Protein AF-A0A9J6EG58-F1 (afdb_monomer_lite)

Foldseek 3Di:
DLVVLVVVVVVVLVVLVVVLVVLVVVVPPDPPDDDPDPPVVSVVSSVVSVVVVVVQVVCVVVVNSDDDVVVVDCVVVVVVLVVLLPPVPPRSDDDPVSSVVVVVVVVVCVLLVVLVPDPDPDPSPVVVVVVVVVVVVVVVVVVVVVVVVVVVVVVVVVVVPPDDDDDDDDDDDDPDPDDPVVVVVVVVVVVVVVVVVVVVCVVVVVVVVPPDDDDDDDDDDDDDDDD

Organism: Rhipicephalus microplus (NCBI:txid6941)

InterPro domains:
  IPR048367 Transposable element P transposase-like, RNase H, C-terminal domain [PF21789] (71-104)

pLDDT: mean 70.6, std 19.19, range [28.2, 94.56]

Structure (mmCIF, N/CA/C/O backbone):
data_AF-A0A9J6EG58-F1
#
_entry.id   AF-A0A9J6EG58-F1
#
loop_
_atom_site.group_PDB
_atom_site.id
_atom_site.type_symbol
_atom_site.label_atom_id
_atom_site.label_alt_id
_atom_site.label_comp_id
_atom_site.label_asym_id
_atom_site.label_entity_id
_atom_site.label_seq_id
_atom_site.pdbx_PDB_ins_code
_atom_site.Cartn_x
_atom_site.Cartn_y
_atom_site.Cartn_z
_atom_site.occupancy
_atom_site.B_iso_or_equiv
_atom_site.auth_seq_id
_atom_site.auth_comp_id
_atom_site.auth_asym_id
_atom_site.auth_atom_id
_atom_site.pdbx_PDB_model_num
ATOM 1 N N . MET A 1 1 ? -10.799 -9.556 -32.841 1.00 47.72 1 MET A N 1
ATOM 2 C CA . MET A 1 1 ? -10.411 -8.429 -31.950 1.00 47.72 1 MET A CA 1
ATOM 3 C C . MET A 1 1 ? -9.275 -8.764 -30.976 1.00 47.72 1 MET A C 1
ATOM 5 O O . MET A 1 1 ? -8.446 -7.889 -30.754 1.00 47.72 1 MET A O 1
ATOM 9 N N . LEU A 1 2 ? -9.190 -9.989 -30.437 1.00 49.50 2 LEU A N 1
ATOM 10 C CA . LEU A 1 2 ? -8.130 -10.429 -29.505 1.00 49.50 2 LEU A CA 1
ATOM 11 C C . LEU A 1 2 ? -6.698 -10.274 -30.067 1.00 49.50 2 LEU A C 1
ATOM 13 O O . LEU A 1 2 ? -5.865 -9.623 -29.447 1.00 49.50 2 LEU A O 1
ATOM 17 N N . HIS A 1 3 ? -6.456 -10.699 -31.311 1.00 50.22 3 HIS A N 1
ATOM 18 C CA . HIS A 1 3 ? -5.142 -10.613 -31.978 1.00 50.22 3 HIS A CA 1
ATOM 19 C C . HIS A 1 3 ? -4.542 -9.194 -32.095 1.00 50.22 3 HIS A C 1
ATOM 21 O O . HIS A 1 3 ? -3.326 -9.017 -32.141 1.00 50.22 3 HIS A O 1
ATOM 27 N N . ARG A 1 4 ? -5.382 -8.151 -32.156 1.00 55.66 4 ARG A N 1
ATOM 28 C CA . ARG A 1 4 ? -4.919 -6.752 -32.239 1.00 55.66 4 ARG A CA 1
ATOM 29 C C . ARG A 1 4 ? -4.476 -6.210 -30.875 1.00 55.66 4 ARG A C 1
ATOM 31 O O . ARG A 1 4 ? -3.665 -5.286 -30.839 1.00 55.66 4 ARG A O 1
ATOM 38 N N . LYS A 1 5 ? -5.025 -6.748 -29.777 1.00 57.31 5 LYS A N 1
ATOM 39 C CA . LYS A 1 5 ? -4.678 -6.359 -28.403 1.00 57.31 5 LYS A CA 1
ATOM 40 C C . LYS A 1 5 ? -3.343 -6.971 -27.984 1.00 57.31 5 LYS A C 1
ATOM 42 O O . LYS A 1 5 ? -2.504 -6.223 -27.491 1.00 57.31 5 LYS A O 1
ATOM 47 N N . ASP A 1 6 ? -3.111 -8.242 -28.314 1.00 61.59 6 ASP A N 1
ATOM 48 C CA . ASP A 1 6 ? -1.823 -8.908 -28.072 1.00 61.59 6 ASP A CA 1
ATOM 49 C C . ASP A 1 6 ? -0.667 -8.163 -28.735 1.00 61.59 6 ASP A C 1
ATOM 51 O O . ASP A 1 6 ? 0.273 -7.746 -28.067 1.00 61.59 6 ASP A O 1
ATOM 55 N N . ARG A 1 7 ? -0.789 -7.845 -30.031 1.00 64.56 7 ARG A N 1
ATOM 56 C CA . ARG A 1 7 ? 0.268 -7.130 -30.764 1.00 64.56 7 ARG A CA 1
ATOM 57 C C . ARG A 1 7 ? 0.613 -5.764 -30.144 1.00 64.56 7 ARG A C 1
ATOM 59 O O . ARG A 1 7 ? 1.768 -5.347 -30.175 1.00 64.56 7 ARG A O 1
ATOM 66 N N . ARG A 1 8 ? -0.368 -5.055 -29.569 1.00 67.06 8 ARG A N 1
ATOM 67 C CA . ARG A 1 8 ? -0.140 -3.771 -28.876 1.00 67.06 8 ARG A CA 1
ATOM 68 C C . ARG A 1 8 ? 0.522 -3.953 -27.512 1.00 67.06 8 ARG A C 1
ATOM 70 O O . ARG A 1 8 ? 1.339 -3.118 -27.135 1.00 67.06 8 ARG A O 1
ATOM 77 N N . LEU A 1 9 ? 0.169 -5.006 -26.779 1.00 68.94 9 LEU A N 1
ATOM 78 C CA . LEU A 1 9 ? 0.790 -5.342 -25.501 1.00 68.94 9 LEU A CA 1
ATOM 79 C C . LEU A 1 9 ? 2.260 -5.726 -25.703 1.00 68.94 9 LEU A C 1
ATOM 81 O O . LEU A 1 9 ? 3.127 -5.154 -25.047 1.00 68.94 9 LEU A O 1
ATOM 85 N N . THR A 1 10 ? 2.547 -6.595 -26.676 1.00 72.62 10 THR A N 1
ATOM 86 C CA . THR A 1 10 ? 3.916 -6.990 -27.030 1.00 72.62 10 THR A CA 1
ATOM 87 C C . THR A 1 10 ? 4.766 -5.775 -27.400 1.00 72.62 10 THR A C 1
ATOM 89 O O . THR A 1 10 ? 5.907 -5.672 -26.962 1.00 72.62 10 THR A O 1
ATOM 92 N N . GLN A 1 11 ? 4.202 -4.807 -28.133 1.00 79.69 11 GLN A N 1
ATOM 93 C CA . GLN A 1 11 ? 4.905 -3.568 -28.474 1.00 79.69 11 GLN A CA 1
ATOM 94 C C . GLN A 1 11 ? 5.222 -2.710 -27.239 1.00 79.69 11 GLN A C 1
ATOM 96 O O . GLN A 1 11 ? 6.320 -2.172 -27.139 1.00 79.69 11 GLN A O 1
ATOM 101 N N . LYS A 1 12 ? 4.287 -2.579 -26.288 1.00 80.94 12 LYS A N 1
ATOM 102 C CA . LYS A 1 12 ? 4.510 -1.801 -25.057 1.00 80.94 12 LYS A CA 1
ATOM 103 C C . LYS A 1 12 ? 5.550 -2.451 -24.146 1.00 80.94 12 LYS A C 1
ATOM 105 O O . LYS A 1 12 ? 6.434 -1.761 -23.654 1.00 80.94 12 LYS A O 1
ATOM 110 N N . VAL A 1 13 ? 5.471 -3.769 -23.962 1.00 81.00 13 VAL A N 1
ATOM 111 C CA . VAL A 1 13 ? 6.459 -4.530 -23.182 1.00 81.00 13 VAL A CA 1
ATOM 112 C C . VAL A 1 13 ? 7.836 -4.455 -23.843 1.00 81.00 13 VAL A C 1
ATOM 114 O O . VAL A 1 13 ? 8.834 -4.305 -23.146 1.00 81.00 13 VAL A O 1
ATOM 117 N N . LYS A 1 14 ? 7.898 -4.478 -25.181 1.00 86.44 14 LYS A N 1
ATOM 118 C CA . LYS A 1 14 ? 9.149 -4.307 -25.927 1.00 86.44 14 LYS A CA 1
ATOM 119 C C . LYS A 1 14 ? 9.823 -2.967 -25.626 1.00 86.44 14 LYS A C 1
ATOM 121 O O . LYS A 1 14 ? 10.992 -2.967 -25.277 1.00 86.44 14 LYS A O 1
ATOM 126 N N . VAL A 1 15 ? 9.082 -1.856 -25.651 1.00 88.81 15 VAL A N 1
ATOM 127 C CA . VAL A 1 15 ? 9.633 -0.528 -25.308 1.00 88.81 15 VAL A CA 1
ATOM 128 C C . VAL A 1 15 ? 10.226 -0.505 -23.893 1.00 88.81 15 VAL A C 1
ATOM 130 O O . VAL A 1 15 ? 11.288 0.072 -23.682 1.00 88.81 15 VAL A O 1
ATOM 133 N N . ILE A 1 16 ? 9.572 -1.158 -22.926 1.00 86.12 16 ILE A N 1
ATOM 134 C CA . ILE A 1 16 ? 10.084 -1.249 -21.549 1.00 86.12 16 ILE A CA 1
ATOM 135 C C . ILE A 1 16 ? 11.372 -2.083 -21.497 1.00 86.12 16 ILE A C 1
ATOM 137 O O . ILE A 1 16 ? 12.321 -1.699 -20.816 1.00 86.12 16 ILE A O 1
ATOM 141 N N . LYS A 1 17 ? 11.427 -3.203 -22.228 1.00 86.19 17 LYS A N 1
ATOM 142 C CA . LYS A 1 17 ? 12.626 -4.051 -22.323 1.00 86.19 17 LYS A CA 1
ATOM 143 C C . LYS A 1 17 ? 13.795 -3.313 -22.982 1.00 86.19 17 LYS A C 1
ATOM 145 O O . LYS A 1 17 ? 14.901 -3.364 -22.459 1.00 86.19 17 LYS A O 1
ATOM 150 N N . ASP A 1 18 ? 13.542 -2.571 -24.055 1.00 87.50 18 ASP A N 1
ATOM 151 C CA . ASP A 1 18 ? 14.559 -1.767 -24.743 1.00 87.50 18 ASP A CA 1
ATOM 152 C C . ASP A 1 18 ? 15.110 -0.666 -23.811 1.00 87.50 18 ASP A C 1
ATOM 154 O O . ASP A 1 18 ? 16.319 -0.444 -23.730 1.00 87.50 18 ASP A O 1
ATOM 158 N N . PHE A 1 19 ? 14.238 -0.024 -23.026 1.00 87.06 19 PHE A N 1
ATOM 159 C CA . PHE A 1 19 ? 14.650 0.953 -22.015 1.00 87.06 19 PHE A CA 1
ATOM 160 C C . PHE A 1 19 ? 15.470 0.320 -20.876 1.00 87.06 19 PHE A C 1
ATOM 162 O O . PHE A 1 19 ? 16.446 0.913 -20.420 1.00 87.06 19 PHE A O 1
ATOM 169 N N . LEU A 1 20 ? 15.131 -0.898 -20.443 1.00 86.19 20 LEU A N 1
ATOM 170 C CA . LEU A 1 20 ? 15.905 -1.655 -19.450 1.00 86.19 20 LEU A CA 1
ATOM 171 C C . LEU A 1 20 ? 17.323 -1.993 -19.930 1.00 86.19 20 LEU A C 1
ATOM 173 O O . LEU A 1 20 ? 18.266 -1.920 -19.138 1.00 86.19 20 LEU A O 1
ATOM 177 N N . VAL A 1 21 ? 17.481 -2.341 -21.211 1.00 84.50 21 VAL A N 1
ATOM 178 C CA . VAL A 1 21 ? 18.799 -2.573 -21.823 1.00 84.50 21 VAL A CA 1
ATOM 179 C C . VAL A 1 21 ? 19.626 -1.291 -21.774 1.00 84.50 21 VAL A C 1
ATOM 181 O O . VAL A 1 21 ? 20.735 -1.314 -21.245 1.00 84.50 21 VAL A O 1
ATOM 184 N N . MET A 1 22 ? 19.044 -0.160 -22.185 1.00 82.12 22 MET A N 1
ATOM 185 C CA . MET A 1 22 ? 19.704 1.147 -22.106 1.00 82.12 22 MET A CA 1
ATOM 186 C C . MET A 1 22 ? 20.158 1.475 -20.674 1.00 82.12 22 MET A C 1
ATOM 188 O O . MET A 1 22 ? 21.319 1.821 -20.465 1.00 82.12 22 MET A O 1
ATOM 192 N N . LEU A 1 23 ? 19.291 1.289 -19.669 1.00 78.62 23 LEU A N 1
ATOM 193 C CA . LEU A 1 23 ? 19.649 1.520 -18.261 1.00 78.62 23 LEU A CA 1
ATOM 194 C C . LEU A 1 23 ? 20.791 0.611 -17.771 1.00 78.62 23 LEU A C 1
ATOM 196 O O . LEU A 1 23 ? 21.554 1.000 -16.886 1.00 78.62 23 LEU A O 1
ATOM 200 N N . THR A 1 24 ? 20.915 -0.596 -18.325 1.00 75.56 24 THR A N 1
ATOM 201 C CA . THR A 1 24 ? 21.946 -1.570 -17.935 1.00 75.56 24 THR A CA 1
ATOM 202 C C . THR A 1 24 ? 23.293 -1.258 -18.590 1.00 75.56 24 THR A C 1
ATOM 204 O O . THR A 1 24 ? 24.322 -1.268 -17.914 1.00 75.56 24 THR A O 1
ATOM 207 N N . GLU A 1 25 ? 23.295 -0.913 -19.878 1.00 69.25 25 GLU A N 1
ATOM 208 C CA . GLU A 1 25 ? 24.497 -0.530 -20.631 1.00 69.25 25 GLU A CA 1
ATOM 209 C C . GLU A 1 25 ? 25.114 0.775 -20.104 1.00 69.25 25 GLU A C 1
ATOM 211 O O . GLU A 1 25 ? 26.336 0.881 -19.967 1.00 69.25 25 GLU A O 1
ATOM 216 N N . PHE A 1 26 ? 24.274 1.743 -19.718 1.00 64.12 26 PHE A N 1
ATOM 217 C CA . PHE A 1 26 ? 24.714 3.024 -19.154 1.00 64.12 26 PHE A CA 1
ATOM 218 C C . PHE A 1 26 ? 25.401 2.866 -17.785 1.00 64.12 26 PHE A C 1
ATOM 220 O O . PHE A 1 26 ? 26.303 3.623 -17.440 1.00 64.12 26 PHE A O 1
ATOM 227 N N . ASN A 1 27 ? 25.020 1.849 -17.007 1.00 61.81 27 ASN A N 1
ATOM 228 C CA . ASN A 1 27 ? 25.639 1.542 -15.715 1.00 61.81 27 ASN A CA 1
ATOM 229 C C . ASN A 1 27 ? 27.025 0.881 -15.854 1.00 61.81 27 ASN A C 1
ATOM 231 O O . ASN A 1 27 ? 27.867 1.032 -14.968 1.00 61.81 27 ASN A O 1
ATOM 235 N N . HIS A 1 28 ? 27.274 0.148 -16.945 1.00 58.50 28 HIS A N 1
ATOM 236 C CA . HIS A 1 28 ? 28.532 -0.575 -17.157 1.00 58.50 28 HIS A CA 1
ATOM 237 C C . HIS A 1 28 ? 29.648 0.287 -17.766 1.00 58.50 28 HIS A C 1
ATOM 239 O O . HIS A 1 28 ? 30.820 0.033 -17.485 1.00 58.50 28 HIS A O 1
ATOM 245 N N . ASN A 1 29 ? 29.313 1.307 -18.564 1.00 57.88 29 ASN A N 1
ATOM 246 C CA . ASN A 1 29 ? 30.291 1.943 -19.454 1.00 57.88 29 ASN A CA 1
ATOM 247 C C . ASN A 1 29 ? 30.867 3.294 -19.010 1.00 57.88 29 ASN A C 1
ATOM 249 O O . ASN A 1 29 ? 31.761 3.801 -19.686 1.00 57.88 29 ASN A O 1
ATOM 253 N N . THR A 1 30 ? 30.441 3.905 -17.901 1.00 54.78 30 THR A N 1
ATOM 254 C CA . THR A 1 30 ? 30.821 5.309 -17.659 1.00 54.78 30 THR A CA 1
ATOM 255 C C . THR A 1 30 ? 31.153 5.633 -16.206 1.00 54.78 30 THR A C 1
ATOM 257 O O . THR A 1 30 ? 30.278 5.936 -15.402 1.00 54.78 30 THR A O 1
ATOM 260 N N . LYS A 1 31 ? 32.456 5.680 -15.884 1.00 56.50 31 LYS A N 1
ATOM 261 C CA . LYS A 1 31 ? 32.973 6.311 -14.651 1.00 56.50 31 LYS A CA 1
ATOM 262 C C . LYS A 1 31 ? 32.912 7.852 -14.681 1.00 56.50 31 LYS A C 1
ATOM 264 O O . LYS A 1 31 ? 33.188 8.464 -13.660 1.00 56.50 31 LYS A O 1
ATOM 269 N N . ASN A 1 32 ? 32.564 8.470 -15.819 1.00 54.66 32 ASN A N 1
ATOM 270 C CA . ASN A 1 32 ? 32.688 9.921 -16.043 1.00 54.66 32 ASN A CA 1
ATOM 271 C C . ASN A 1 32 ? 31.516 10.572 -16.806 1.00 54.66 32 ASN A C 1
ATOM 273 O O . ASN A 1 32 ? 31.656 11.682 -17.316 1.00 54.66 32 ASN A O 1
ATOM 277 N N . THR A 1 33 ? 30.357 9.918 -16.894 1.00 60.06 33 THR A N 1
ATOM 278 C CA . THR A 1 33 ? 29.180 10.485 -17.576 1.00 60.06 33 THR A CA 1
ATOM 279 C C . THR A 1 33 ? 28.097 10.768 -16.549 1.00 60.06 33 THR A C 1
ATOM 281 O O . THR A 1 33 ? 27.820 9.932 -15.690 1.00 60.06 33 THR A O 1
ATOM 284 N N . LEU A 1 34 ? 27.516 11.969 -16.607 1.00 60.81 34 LEU A N 1
ATOM 285 C CA . LEU A 1 34 ? 26.407 12.360 -15.743 1.00 60.81 34 LEU A CA 1
ATOM 286 C C . LEU A 1 34 ? 25.246 11.388 -15.978 1.00 60.81 34 LEU A C 1
ATOM 288 O O . LEU A 1 34 ? 24.673 11.340 -17.065 1.00 60.81 34 LEU A O 1
ATOM 292 N N . LEU A 1 35 ? 24.941 10.576 -14.967 1.00 66.38 35 LEU A N 1
ATOM 293 C CA . LEU A 1 35 ? 23.788 9.686 -14.987 1.00 66.38 35 LEU A CA 1
ATOM 294 C C . LEU A 1 35 ? 22.504 10.524 -15.082 1.00 66.38 35 LEU A C 1
ATOM 296 O O . LEU A 1 35 ? 22.404 11.581 -14.461 1.00 66.38 35 LEU A O 1
ATOM 300 N N . PHE A 1 36 ? 21.502 10.020 -15.808 1.00 74.00 36 PHE A N 1
ATOM 301 C CA . PHE A 1 36 ? 20.170 10.637 -15.888 1.00 74.00 36 PHE A CA 1
ATOM 302 C C . PHE A 1 36 ? 19.528 10.849 -14.503 1.00 74.00 36 PHE A C 1
ATOM 304 O O . PHE A 1 36 ? 18.796 11.811 -14.287 1.00 74.00 36 PHE A O 1
ATOM 311 N N . ALA A 1 37 ? 19.821 9.957 -13.557 1.00 80.94 37 ALA A N 1
ATOM 312 C CA . ALA A 1 37 ? 19.391 10.032 -12.169 1.00 80.94 37 ALA A CA 1
ATOM 313 C C . ALA A 1 37 ? 20.496 9.499 -11.244 1.00 80.94 37 ALA A C 1
ATOM 315 O O . ALA A 1 37 ? 21.482 8.919 -11.702 1.00 80.94 37 ALA A O 1
ATOM 316 N N . SER A 1 38 ? 20.336 9.657 -9.927 1.00 85.56 38 SER A N 1
ATOM 317 C CA . SER A 1 38 ? 21.272 9.053 -8.973 1.00 85.56 38 SER A CA 1
ATOM 318 C C . SER A 1 38 ? 21.343 7.534 -9.164 1.00 85.56 38 SER A C 1
ATOM 320 O O . SER A 1 38 ? 20.347 6.898 -9.512 1.00 85.56 38 SER A O 1
ATOM 322 N N . ARG A 1 39 ? 22.503 6.931 -8.871 1.00 82.06 39 ARG A N 1
ATOM 323 C CA . ARG A 1 39 ? 22.697 5.474 -8.971 1.00 82.06 39 ARG A CA 1
ATOM 324 C C . ARG A 1 39 ? 21.580 4.691 -8.271 1.00 82.06 39 ARG A C 1
ATOM 326 O O . ARG A 1 39 ? 21.047 3.748 -8.841 1.00 82.06 39 ARG A O 1
ATOM 333 N N . GLN A 1 40 ? 21.184 5.114 -7.068 1.00 85.94 40 GLN A N 1
ATOM 334 C CA . GLN A 1 40 ? 20.091 4.485 -6.320 1.00 85.94 40 GLN A CA 1
ATOM 335 C C . GLN A 1 40 ? 18.754 4.552 -7.068 1.00 85.94 40 GLN A C 1
ATOM 337 O O . GLN A 1 40 ? 18.029 3.559 -7.107 1.00 85.94 40 GLN A O 1
ATOM 342 N N . THR A 1 41 ? 18.433 5.693 -7.680 1.00 88.06 41 THR A N 1
ATOM 343 C CA . THR A 1 41 ? 17.203 5.864 -8.466 1.00 88.06 41 THR A CA 1
ATOM 344 C C . THR A 1 41 ? 17.214 4.960 -9.695 1.00 88.06 41 THR A C 1
ATOM 346 O O . THR A 1 41 ? 16.232 4.271 -9.948 1.00 88.06 41 THR A O 1
ATOM 349 N N . THR A 1 42 ? 18.335 4.901 -10.418 1.00 85.19 42 THR A N 1
ATOM 350 C CA . THR A 1 42 ? 18.505 4.047 -11.603 1.00 85.19 42 THR A CA 1
ATOM 351 C C . THR A 1 42 ? 18.359 2.562 -11.266 1.00 85.19 42 THR A C 1
ATOM 353 O O . THR A 1 42 ? 17.613 1.847 -11.932 1.00 85.19 42 THR A O 1
ATOM 356 N N . GLU A 1 43 ? 19.008 2.098 -10.194 1.00 86.19 43 GLU A N 1
ATOM 357 C CA . GLU A 1 43 ? 18.873 0.715 -9.720 1.00 86.19 43 GLU A CA 1
ATOM 358 C C . GLU A 1 43 ? 17.437 0.396 -9.291 1.00 86.19 43 GLU A C 1
ATOM 360 O O . GLU A 1 43 ? 16.887 -0.637 -9.675 1.00 86.19 43 GLU A O 1
ATOM 365 N N . SER A 1 44 ? 16.800 1.303 -8.545 1.00 90.06 44 SER A N 1
ATOM 366 C CA . SER A 1 44 ? 15.415 1.129 -8.088 1.00 90.06 44 SER A CA 1
ATOM 367 C C . SER A 1 44 ? 14.438 1.090 -9.264 1.00 90.06 44 SER A C 1
ATOM 369 O O . SER A 1 44 ? 13.523 0.266 -9.286 1.00 90.06 44 SER A O 1
ATOM 371 N N . LEU A 1 45 ? 14.655 1.932 -10.278 1.00 90.06 45 LEU A N 1
ATOM 372 C CA . LEU A 1 45 ? 13.865 1.944 -11.505 1.00 90.06 45 LEU A CA 1
ATOM 373 C C . LEU A 1 45 ? 14.021 0.630 -12.275 1.00 90.06 45 LEU A C 1
ATOM 375 O O . LEU A 1 45 ? 13.021 0.052 -12.694 1.00 90.06 45 LEU A O 1
ATOM 379 N N . ARG A 1 46 ? 15.249 0.109 -12.394 1.00 89.12 46 ARG A N 1
ATOM 380 C CA . ARG A 1 46 ? 15.512 -1.198 -13.015 1.00 89.12 46 ARG A CA 1
ATOM 381 C C . ARG A 1 46 ? 14.752 -2.320 -12.305 1.00 89.12 46 ARG A C 1
ATOM 383 O O . ARG A 1 46 ? 14.049 -3.083 -12.960 1.00 89.12 46 ARG A O 1
ATOM 390 N N . VAL A 1 47 ? 14.852 -2.392 -10.976 1.00 91.31 47 VAL A N 1
ATOM 391 C CA . VAL A 1 47 ? 14.143 -3.398 -10.164 1.00 91.31 47 VAL A CA 1
ATOM 392 C C . VAL A 1 47 ? 12.628 -3.273 -10.325 1.00 91.31 47 VAL A C 1
ATOM 394 O O . VAL A 1 47 ? 11.943 -4.283 -10.482 1.00 91.31 47 VAL A O 1
ATOM 397 N N . THR A 1 48 ? 12.108 -2.045 -10.350 1.00 93.06 48 THR A N 1
ATOM 398 C CA . THR A 1 48 ? 10.672 -1.776 -10.508 1.00 93.06 48 THR A CA 1
ATOM 399 C C . THR A 1 48 ? 10.167 -2.250 -11.870 1.00 93.06 48 THR A C 1
ATOM 401 O O . THR A 1 48 ? 9.157 -2.942 -11.946 1.00 93.06 48 THR A O 1
ATOM 404 N N . LEU A 1 49 ? 10.879 -1.921 -12.952 1.00 91.50 49 LEU A N 1
ATOM 405 C CA . LEU A 1 49 ? 10.490 -2.309 -14.308 1.00 91.50 49 LEU A CA 1
ATOM 406 C C . LEU A 1 49 ? 10.560 -3.825 -14.525 1.00 91.50 49 LEU A C 1
ATOM 408 O O . LEU A 1 49 ? 9.649 -4.377 -15.139 1.00 91.50 49 LEU A O 1
ATOM 412 N N . LEU A 1 50 ? 11.590 -4.494 -13.996 1.00 91.62 50 LEU A N 1
ATOM 413 C CA . LEU A 1 50 ? 11.685 -5.958 -14.029 1.00 91.62 50 LEU A CA 1
ATOM 414 C C . LEU A 1 50 ? 10.514 -6.600 -13.277 1.00 91.62 50 LEU A C 1
ATOM 416 O O . LEU A 1 50 ? 9.776 -7.390 -13.856 1.00 91.62 50 LEU A O 1
ATOM 420 N N . SER A 1 51 ? 10.265 -6.160 -12.040 1.00 93.94 51 SER A N 1
ATOM 421 C CA . SER A 1 51 ? 9.150 -6.661 -11.222 1.00 93.94 51 SER A CA 1
ATOM 422 C C . SER A 1 51 ? 7.789 -6.472 -11.900 1.00 93.94 51 SER A C 1
ATOM 424 O O . SER A 1 51 ? 6.929 -7.344 -11.823 1.00 93.94 51 SER A O 1
ATOM 426 N N . ILE A 1 52 ? 7.571 -5.340 -12.580 1.00 92.50 52 ILE A N 1
ATOM 427 C CA . ILE A 1 52 ? 6.316 -5.076 -13.297 1.00 92.50 52 ILE A CA 1
ATOM 428 C C . ILE A 1 52 ? 6.140 -6.033 -14.479 1.00 92.50 52 ILE A C 1
ATOM 430 O O . ILE A 1 52 ? 5.025 -6.502 -14.695 1.00 92.50 52 ILE A O 1
ATOM 434 N N . ILE A 1 53 ? 7.200 -6.320 -15.242 1.00 90.81 53 ILE A N 1
ATOM 435 C CA . ILE A 1 53 ? 7.133 -7.289 -16.346 1.00 90.81 53 ILE A CA 1
ATOM 436 C C . ILE A 1 53 ? 6.760 -8.668 -15.801 1.00 90.81 53 ILE A C 1
ATOM 438 O O . ILE A 1 53 ? 5.820 -9.273 -16.312 1.00 90.81 53 ILE A O 1
ATOM 442 N N . ASP A 1 54 ? 7.419 -9.107 -14.729 1.00 92.69 54 ASP A N 1
ATOM 443 C CA . ASP A 1 54 ? 7.158 -10.410 -14.114 1.00 92.69 54 ASP A CA 1
ATOM 444 C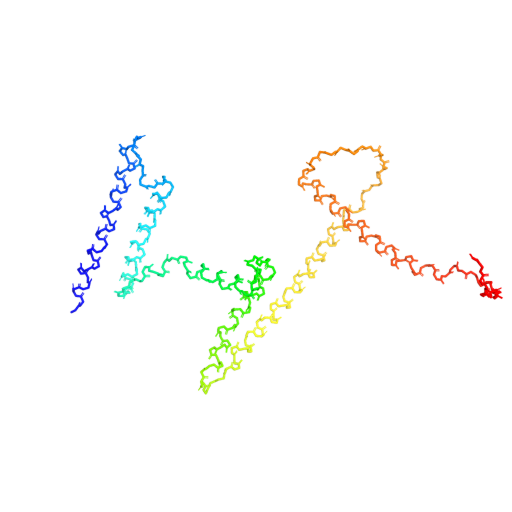 C . ASP A 1 54 ? 5.707 -10.518 -13.617 1.00 92.69 54 ASP A C 1
ATOM 446 O O . ASP A 1 54 ? 5.012 -11.485 -13.922 1.00 92.69 54 ASP A O 1
ATOM 450 N N . ILE A 1 55 ? 5.195 -9.488 -12.928 1.00 93.12 55 ILE A N 1
ATOM 451 C CA . ILE A 1 55 ? 3.791 -9.437 -12.480 1.00 93.12 55 ILE A CA 1
ATOM 452 C C . ILE A 1 55 ? 2.825 -9.507 -13.669 1.00 93.12 55 ILE A C 1
ATOM 454 O O . ILE A 1 55 ? 1.811 -10.202 -13.603 1.00 93.12 55 ILE A O 1
ATOM 458 N N . ILE A 1 56 ? 3.105 -8.774 -14.749 1.00 91.44 56 ILE A N 1
ATOM 459 C CA . ILE A 1 56 ? 2.256 -8.771 -15.946 1.00 91.44 56 ILE A CA 1
ATOM 460 C C . ILE A 1 56 ? 2.224 -10.164 -16.584 1.00 91.44 56 ILE A C 1
ATOM 462 O O . ILE A 1 56 ? 1.143 -10.643 -16.932 1.00 91.44 56 ILE A O 1
ATOM 466 N N . ASP A 1 57 ? 3.380 -10.813 -16.711 1.00 91.19 57 ASP A N 1
ATOM 467 C CA . ASP A 1 57 ? 3.492 -12.140 -17.310 1.00 91.19 57 ASP A CA 1
ATOM 468 C C . ASP A 1 57 ? 2.764 -13.197 -16.462 1.00 91.19 57 ASP A C 1
ATOM 470 O O . ASP A 1 57 ? 1.997 -13.992 -17.009 1.00 91.19 57 ASP A O 1
ATOM 474 N N . GLU A 1 58 ? 2.911 -13.172 -15.134 1.00 94.56 58 GLU A N 1
ATOM 475 C CA . GLU A 1 58 ? 2.195 -14.080 -14.226 1.00 94.56 58 GLU A CA 1
ATOM 476 C C . GLU A 1 58 ? 0.671 -13.878 -14.263 1.00 94.56 58 GLU A C 1
ATOM 478 O O . GLU A 1 58 ? -0.090 -14.845 -14.346 1.00 94.56 58 GLU A O 1
ATOM 483 N N . LEU A 1 59 ? 0.194 -12.630 -14.283 1.00 92.56 59 LEU A N 1
ATOM 484 C CA . LEU A 1 59 ? -1.243 -12.345 -14.364 1.00 92.56 59 LEU A CA 1
ATOM 485 C C . LEU A 1 59 ? -1.845 -12.786 -15.705 1.00 92.56 59 LEU A C 1
ATOM 487 O O . LEU A 1 59 ? -2.959 -13.313 -15.738 1.00 92.56 59 LEU A O 1
ATOM 491 N N . HIS A 1 60 ? -1.121 -12.620 -16.811 1.00 89.88 60 HIS A N 1
ATOM 492 C CA . HIS A 1 60 ? -1.578 -13.105 -18.112 1.00 89.88 60 HIS A CA 1
ATOM 493 C C . HIS A 1 60 ? -1.584 -14.636 -18.196 1.00 89.88 60 HIS A C 1
ATOM 495 O O . HIS A 1 60 ? -2.533 -15.198 -18.745 1.00 89.88 60 HIS A O 1
ATOM 501 N N . LYS A 1 61 ? -0.595 -15.325 -17.603 1.00 92.81 61 LYS A N 1
ATOM 502 C CA . LYS A 1 61 ? -0.616 -16.795 -17.466 1.00 92.81 61 LYS A CA 1
ATOM 503 C C . LYS A 1 61 ? -1.839 -17.274 -16.680 1.00 92.81 61 LYS A C 1
ATOM 505 O O . LYS A 1 61 ? -2.428 -18.288 -17.038 1.00 92.81 61 LYS A O 1
ATOM 510 N N . ALA A 1 62 ? -2.260 -16.520 -15.664 1.00 94.19 62 ALA A N 1
ATOM 511 C CA . ALA A 1 62 ? -3.478 -16.782 -14.895 1.00 94.19 62 ALA A CA 1
ATOM 512 C C . ALA A 1 62 ? -4.789 -16.436 -15.642 1.00 94.19 62 ALA A C 1
ATOM 514 O O . ALA A 1 62 ? -5.873 -16.571 -15.077 1.00 94.19 62 ALA A O 1
ATOM 515 N N . GLY A 1 63 ? -4.720 -15.991 -16.903 1.00 92.12 63 GLY A N 1
ATOM 516 C CA . GLY A 1 63 ? -5.888 -15.692 -17.735 1.00 92.12 63 GLY A CA 1
ATOM 517 C C . GLY A 1 63 ? -6.464 -14.285 -17.554 1.00 92.12 63 GLY A C 1
ATOM 518 O O . GLY A 1 63 ? -7.559 -14.005 -18.047 1.00 92.12 63 GLY A O 1
ATOM 519 N N . VAL A 1 64 ? -5.755 -13.376 -16.875 1.00 91.00 64 VAL A N 1
ATOM 520 C CA . VAL A 1 64 ? -6.187 -11.978 -16.747 1.00 91.00 64 VAL A CA 1
ATOM 521 C C . VAL A 1 64 ? -6.026 -11.276 -18.106 1.00 91.00 64 VAL A C 1
ATOM 523 O O . VAL A 1 64 ? -4.948 -11.314 -18.685 1.00 91.00 64 VAL A O 1
ATOM 526 N N . PRO A 1 65 ? -7.059 -10.609 -18.654 1.00 86.56 65 PRO A N 1
ATOM 527 C CA . PRO A 1 65 ? -7.005 -10.063 -20.016 1.00 86.56 65 PRO A CA 1
ATOM 528 C C . PRO A 1 65 ? -6.227 -8.743 -20.145 1.00 86.56 65 PRO A C 1
ATOM 530 O O . PRO A 1 65 ? -5.900 -8.328 -21.258 1.00 86.56 65 PRO A O 1
ATOM 533 N N . TYR A 1 66 ? -6.014 -8.024 -19.041 1.00 85.75 66 TYR A N 1
ATOM 534 C CA . TYR A 1 66 ? -5.229 -6.791 -18.993 1.00 85.75 66 TYR A CA 1
ATOM 535 C C . TYR A 1 66 ? -4.806 -6.466 -17.559 1.00 85.75 66 TYR A C 1
ATOM 537 O O . TYR A 1 66 ? -5.532 -6.747 -16.607 1.00 85.75 66 TYR A O 1
ATOM 545 N N . VAL A 1 67 ? -3.672 -5.781 -17.415 1.00 88.62 67 VAL A N 1
ATOM 546 C CA . VAL A 1 67 ? -3.156 -5.320 -16.120 1.00 88.62 67 VAL A CA 1
ATOM 547 C C . VAL A 1 67 ? -3.168 -3.794 -16.066 1.00 88.62 67 VAL A C 1
ATOM 549 O O . VAL A 1 67 ? -2.650 -3.115 -16.954 1.00 88.62 67 VAL A O 1
ATOM 552 N N . LEU A 1 68 ? -3.775 -3.238 -15.015 1.00 90.81 68 LEU A N 1
ATOM 553 C CA . LEU A 1 68 ? -3.806 -1.798 -14.763 1.00 90.81 68 LEU A CA 1
ATOM 554 C C . LEU A 1 68 ? -2.578 -1.392 -13.947 1.00 90.81 68 LEU A C 1
ATOM 556 O O . LEU A 1 68 ? -2.620 -1.373 -12.720 1.00 90.81 68 LEU A O 1
ATOM 560 N N . THR A 1 69 ? -1.492 -1.019 -14.623 1.00 89.12 69 THR A N 1
ATOM 561 C CA . THR A 1 69 ? -0.242 -0.602 -13.958 1.00 89.12 69 THR A CA 1
ATOM 562 C C . THR A 1 69 ? -0.421 0.610 -13.039 1.00 89.12 69 THR A C 1
ATOM 564 O O . THR A 1 69 ? 0.277 0.720 -12.039 1.00 89.12 69 THR A O 1
ATOM 567 N N . ALA A 1 70 ? -1.424 1.461 -13.288 1.00 89.44 70 ALA A N 1
ATOM 568 C CA . ALA A 1 70 ? -1.811 2.567 -12.403 1.00 89.44 70 ALA A CA 1
ATOM 569 C C . ALA A 1 70 ? -2.317 2.124 -11.012 1.00 89.44 70 ALA A C 1
ATOM 571 O O . ALA A 1 70 ? -2.556 2.964 -10.155 1.00 89.44 70 ALA A O 1
ATOM 572 N N . LYS A 1 71 ? -2.544 0.822 -10.787 1.00 91.06 71 LYS A N 1
ATOM 573 C CA . LYS A 1 71 ? -2.887 0.253 -9.473 1.00 91.06 71 LYS A CA 1
ATOM 574 C C . LYS A 1 71 ? -1.680 -0.328 -8.735 1.00 91.06 71 LYS A C 1
ATOM 576 O O . LYS A 1 71 ? -1.831 -0.728 -7.589 1.00 91.06 71 LYS A O 1
ATOM 581 N N . LEU A 1 72 ? -0.510 -0.368 -9.373 1.00 90.69 72 LEU A N 1
ATOM 582 C CA . LEU A 1 72 ? 0.737 -0.877 -8.795 1.00 90.69 72 LEU A CA 1
ATOM 583 C C . LEU A 1 72 ? 1.572 0.233 -8.127 1.00 90.69 72 LEU A C 1
ATOM 585 O O . LEU A 1 72 ? 2.761 0.048 -7.892 1.00 90.69 72 LEU A O 1
ATOM 589 N N . ASN A 1 73 ? 0.972 1.395 -7.849 1.00 91.31 73 ASN A N 1
ATOM 590 C CA . ASN A 1 73 ? 1.632 2.544 -7.231 1.00 91.31 73 ASN A CA 1
ATOM 591 C C . ASN A 1 73 ? 1.094 2.841 -5.821 1.00 91.31 73 ASN A C 1
ATOM 593 O O . ASN A 1 73 ? 0.112 2.252 -5.365 1.00 91.31 73 ASN A O 1
ATOM 597 N N . GLN A 1 74 ? 1.766 3.758 -5.120 1.00 94.38 74 GLN A N 1
ATOM 598 C CA . GLN A 1 74 ? 1.434 4.132 -3.743 1.00 94.38 74 GLN A CA 1
ATOM 599 C C . GLN A 1 74 ? 0.413 5.281 -3.656 1.00 94.38 74 GLN A C 1
ATOM 601 O O . GLN A 1 74 ? -0.075 5.566 -2.564 1.00 94.38 74 GLN A O 1
ATOM 606 N N . ASP A 1 75 ? 0.001 5.887 -4.777 1.00 92.81 75 ASP A N 1
ATOM 607 C CA . ASP A 1 75 ? -0.939 7.018 -4.803 1.00 92.81 75 ASP A CA 1
ATOM 608 C C . ASP A 1 75 ? -2.232 6.791 -4.000 1.00 92.81 75 ASP A C 1
ATOM 610 O O . ASP A 1 75 ? -2.708 7.733 -3.365 1.00 92.81 75 ASP A O 1
ATOM 614 N N . PRO A 1 76 ? -2.867 5.596 -3.997 1.00 90.88 76 PRO A N 1
ATOM 615 C CA . PRO A 1 76 ? -4.048 5.373 -3.166 1.00 90.88 76 PRO A CA 1
ATOM 616 C C . PRO A 1 76 ? -3.759 5.545 -1.671 1.00 90.88 76 PRO A C 1
ATOM 618 O O . PRO A 1 76 ? -4.604 6.071 -0.946 1.00 90.88 76 PRO A O 1
ATOM 621 N N . LEU A 1 77 ? -2.570 5.135 -1.225 1.00 91.75 77 LEU A N 1
ATOM 622 C CA . LEU A 1 77 ? -2.119 5.276 0.155 1.00 91.75 77 LEU A CA 1
ATOM 623 C C . LEU A 1 77 ? -1.767 6.734 0.474 1.00 91.75 77 LEU A C 1
ATOM 625 O O . LEU A 1 77 ? -2.170 7.250 1.513 1.00 91.75 77 LEU A O 1
ATOM 629 N N . GLU A 1 78 ? -1.092 7.435 -0.436 1.00 92.81 78 GLU A N 1
ATOM 630 C CA . GLU A 1 78 ? -0.804 8.865 -0.272 1.00 92.81 78 GLU A CA 1
ATOM 631 C C . GLU A 1 78 ? -2.083 9.699 -0.209 1.00 92.81 78 GLU A C 1
ATOM 633 O O . GLU A 1 78 ? -2.232 10.557 0.662 1.00 92.81 78 GLU A O 1
ATOM 638 N N . ARG A 1 79 ? -3.056 9.392 -1.074 1.00 91.69 79 ARG A N 1
ATOM 639 C CA . ARG A 1 79 ? -4.381 10.016 -1.047 1.00 91.69 79 ARG A CA 1
ATOM 640 C C . ARG A 1 79 ? -5.098 9.732 0.268 1.00 91.69 79 ARG A C 1
ATOM 642 O O . ARG A 1 79 ? -5.724 10.636 0.812 1.00 91.69 79 ARG A O 1
ATOM 649 N N . PHE A 1 80 ? -4.990 8.512 0.794 1.00 90.50 80 PHE A N 1
ATOM 650 C CA . PHE A 1 80 ? -5.515 8.185 2.118 1.00 90.50 80 PHE A CA 1
ATOM 651 C C . PHE A 1 80 ? -4.876 9.061 3.202 1.00 90.50 80 PHE A C 1
ATOM 653 O O . PHE A 1 80 ? -5.596 9.656 3.999 1.00 90.50 80 PHE A O 1
ATOM 660 N N . PHE A 1 81 ? -3.552 9.225 3.199 1.00 90.88 81 PHE A N 1
ATOM 661 C CA . PHE A 1 81 ? -2.894 10.124 4.147 1.00 90.88 81 PHE A CA 1
ATOM 662 C C . PHE A 1 81 ? -3.302 11.587 3.959 1.00 90.88 81 PHE A C 1
ATOM 664 O O . PHE A 1 81 ? -3.460 12.290 4.950 1.00 90.88 81 PHE A O 1
ATOM 671 N N . GLY A 1 82 ? -3.522 12.044 2.726 1.00 90.06 82 GLY A N 1
ATOM 672 C CA . GLY A 1 82 ? -4.078 13.372 2.453 1.00 90.06 82 GLY A CA 1
ATOM 673 C C . GLY A 1 82 ? -5.457 13.562 3.089 1.00 90.06 82 GLY A C 1
ATOM 674 O O . GLY A 1 82 ? -5.684 14.553 3.776 1.00 90.06 82 GLY A O 1
ATOM 675 N N . ILE A 1 83 ? -6.340 12.567 2.949 1.00 88.94 83 ILE A N 1
ATOM 676 C CA . ILE A 1 83 ? -7.648 12.569 3.612 1.00 88.94 83 ILE A CA 1
ATOM 677 C C . ILE A 1 83 ? -7.463 12.656 5.131 1.00 88.94 83 ILE A C 1
ATOM 679 O O . ILE A 1 83 ? -8.057 13.529 5.752 1.00 88.94 83 ILE A O 1
ATOM 683 N N . VAL A 1 84 ? -6.599 11.824 5.723 1.00 88.94 84 VAL A N 1
ATOM 684 C CA . VAL A 1 84 ? -6.343 11.832 7.175 1.00 88.94 84 VAL A CA 1
ATOM 685 C C . VAL A 1 84 ? -5.837 13.189 7.677 1.00 88.94 84 VAL A C 1
ATOM 687 O O . VAL A 1 84 ? -6.300 13.638 8.721 1.00 88.94 84 VAL A O 1
ATOM 690 N N . ARG A 1 85 ? -4.936 13.858 6.946 1.00 88.06 85 ARG A N 1
ATOM 691 C CA . ARG A 1 85 ? -4.455 15.203 7.314 1.00 88.06 85 ARG A CA 1
ATOM 692 C C . ARG A 1 85 ? -5.573 16.245 7.243 1.00 88.06 85 ARG A C 1
ATOM 694 O O . ARG A 1 85 ? -5.752 16.999 8.187 1.00 88.06 85 ARG A O 1
ATOM 701 N N . SER A 1 86 ? -6.430 16.174 6.221 1.00 87.50 86 SER A N 1
ATOM 702 C CA . SER A 1 86 ? -7.549 17.115 6.052 1.00 87.50 86 SER A CA 1
ATOM 703 C C . SER A 1 86 ? -8.651 17.035 7.124 1.00 87.50 86 SER A C 1
ATOM 705 O O . SER A 1 86 ? -9.507 17.915 7.181 1.00 87.50 86 SER A O 1
ATOM 707 N N . PHE A 1 87 ? -8.664 16.006 7.984 1.00 83.00 87 PHE A N 1
ATOM 708 C CA . PHE A 1 87 ? -9.703 15.850 9.016 1.00 83.00 87 PHE A CA 1
ATOM 709 C C . PHE A 1 87 ? -9.671 16.922 10.109 1.00 83.00 87 PHE A C 1
ATOM 711 O O . PHE A 1 87 ? -10.716 17.186 10.700 1.00 83.00 87 PHE A O 1
ATOM 718 N N . HIS A 1 88 ? -8.507 17.505 10.407 1.00 76.75 88 HIS A N 1
ATOM 719 C CA . HIS A 1 88 ? -8.352 18.475 11.498 1.00 76.75 88 HIS A CA 1
ATOM 720 C C . HIS A 1 88 ? -8.307 19.936 11.022 1.00 76.75 88 HIS A C 1
ATOM 722 O O . HIS A 1 88 ? -8.017 20.826 11.819 1.00 76.75 88 HIS A O 1
ATOM 728 N N . GLY A 1 89 ? -8.639 20.205 9.754 1.00 77.62 89 GLY A N 1
ATOM 729 C CA . GLY A 1 89 ? -8.604 21.560 9.205 1.00 77.62 89 GLY A CA 1
ATOM 730 C C . GLY A 1 89 ? -7.173 22.091 9.139 1.00 77.62 89 GLY A C 1
ATOM 7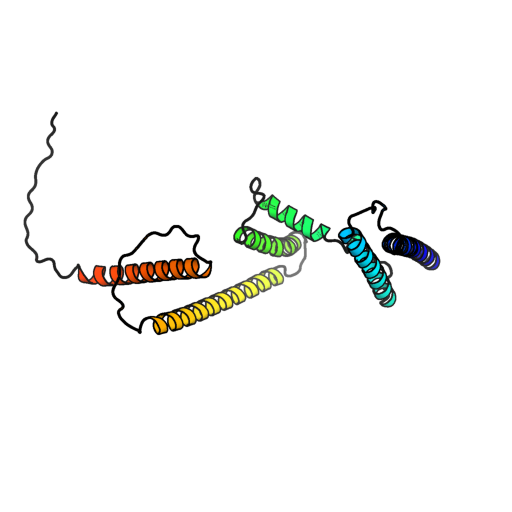31 O O . GLY A 1 89 ? -6.409 21.632 8.301 1.00 77.62 89 GLY A O 1
ATOM 732 N N . ASP A 1 90 ? -6.831 23.030 10.025 1.00 75.50 90 ASP A N 1
ATOM 733 C CA . ASP A 1 90 ? -5.534 23.727 10.039 1.00 75.50 90 ASP A CA 1
ATOM 734 C C . ASP A 1 90 ? -4.392 22.910 10.682 1.00 75.50 90 ASP A C 1
ATOM 736 O O . ASP A 1 90 ? -3.222 23.273 10.549 1.00 75.50 90 ASP A O 1
ATOM 740 N N . ASP A 1 91 ? -4.701 21.812 11.387 1.00 78.94 91 ASP A N 1
ATOM 741 C CA . ASP A 1 91 ? -3.690 20.902 11.947 1.00 78.94 91 ASP A CA 1
ATOM 742 C C . ASP A 1 91 ? -3.440 19.704 11.017 1.00 78.94 91 ASP A C 1
ATOM 744 O O . ASP A 1 91 ? -4.034 18.631 11.143 1.00 78.94 91 ASP A O 1
ATOM 748 N N . ASP A 1 92 ? -2.510 19.885 10.080 1.00 83.31 92 ASP A N 1
ATOM 749 C CA . ASP A 1 92 ? -2.141 18.868 9.089 1.00 83.31 92 ASP A CA 1
ATOM 750 C C . ASP A 1 92 ? -1.297 17.710 9.663 1.00 83.31 92 ASP A C 1
ATOM 752 O O . ASP A 1 92 ? -0.880 16.812 8.923 1.00 83.31 92 ASP A O 1
ATOM 756 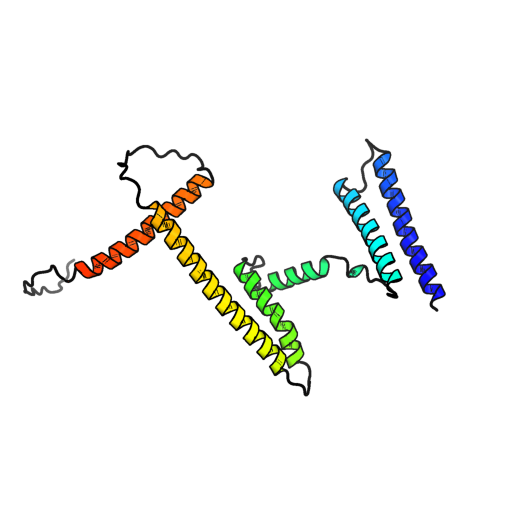N N . HIS A 1 93 ? -0.954 17.741 10.957 1.00 88.44 93 HIS A N 1
ATOM 757 C CA . HIS A 1 93 ? 0.051 16.861 11.562 1.00 88.44 93 HIS A CA 1
ATOM 758 C C . HIS A 1 93 ? -0.551 16.048 12.715 1.00 88.44 93 HIS A C 1
ATOM 760 O O . HIS A 1 93 ? -0.168 16.218 13.875 1.00 88.44 93 HIS A O 1
ATOM 766 N N . PRO A 1 94 ? -1.464 15.102 12.418 1.00 88.19 94 PRO A N 1
ATOM 767 C CA . PRO A 1 94 ? -2.144 14.345 13.454 1.00 88.19 94 PRO A CA 1
ATOM 768 C C . PRO A 1 94 ? -1.148 13.531 14.285 1.00 88.19 94 PRO A C 1
ATOM 770 O O . PRO A 1 94 ? -0.307 12.796 13.759 1.00 88.19 94 PRO A O 1
ATOM 773 N N . THR A 1 95 ? -1.297 13.588 15.607 1.00 91.06 95 THR A N 1
ATOM 774 C CA . THR A 1 95 ? -0.622 12.655 16.514 1.00 91.06 95 THR A CA 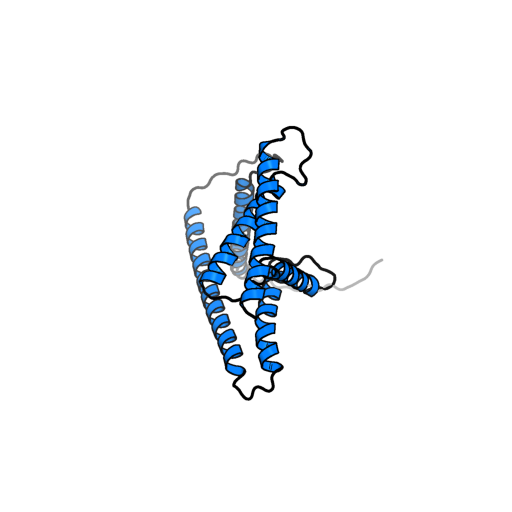1
ATOM 775 C C . THR A 1 95 ? -1.065 11.216 16.248 1.00 91.06 95 THR A C 1
ATOM 777 O O . THR A 1 95 ? -2.128 10.946 15.691 1.00 91.06 95 THR A O 1
ATOM 780 N N . ILE A 1 96 ? -0.274 10.248 16.716 1.00 91.50 96 ILE A N 1
ATOM 781 C CA . ILE A 1 96 ? -0.557 8.810 16.555 1.00 91.50 96 ILE A CA 1
ATOM 782 C C . ILE A 1 96 ? -1.957 8.438 17.082 1.00 91.50 96 ILE A C 1
ATOM 784 O O . ILE A 1 96 ? -2.648 7.605 16.492 1.00 91.50 96 ILE A O 1
ATOM 788 N N . ILE A 1 97 ? -2.399 9.073 18.174 1.00 91.19 97 ILE A N 1
ATOM 789 C CA . ILE A 1 97 ? -3.734 8.851 18.746 1.00 91.19 97 ILE A CA 1
ATOM 790 C C . ILE A 1 97 ? -4.823 9.373 17.803 1.00 91.19 97 ILE A C 1
ATOM 792 O O . ILE A 1 97 ? -5.758 8.633 17.497 1.00 91.19 97 ILE A O 1
ATOM 796 N N . GLN A 1 98 ? -4.671 10.598 17.291 1.00 88.81 98 GLN A N 1
ATOM 797 C CA . GLN A 1 98 ? -5.594 11.198 16.323 1.00 88.81 98 GLN A CA 1
ATOM 798 C C . GLN A 1 98 ? -5.658 10.381 15.028 1.00 88.81 98 GLN A C 1
ATOM 800 O O . GLN A 1 98 ? -6.747 10.049 14.563 1.00 88.81 98 GLN A O 1
ATOM 805 N N . PHE A 1 99 ? -4.508 9.975 14.483 1.00 91.38 99 PHE A N 1
ATOM 806 C CA . PHE A 1 99 ? -4.440 9.115 13.301 1.00 91.38 99 PHE A CA 1
ATOM 807 C C . PHE A 1 99 ? -5.205 7.803 13.517 1.00 91.38 99 PHE A C 1
ATOM 809 O O . PHE A 1 99 ? -6.002 7.404 12.673 1.00 91.38 99 PHE A O 1
ATOM 816 N N . SER A 1 100 ? -5.010 7.147 14.667 1.00 90.00 100 SER A N 1
ATOM 817 C CA . SER A 1 100 ? -5.699 5.896 15.009 1.00 90.00 100 SER A CA 1
ATOM 818 C C . SER A 1 100 ? -7.217 6.076 15.100 1.00 90.00 100 SER A C 1
ATOM 820 O O . SER A 1 100 ? -7.977 5.243 14.602 1.00 90.00 100 SER A O 1
ATOM 822 N N . GLN A 1 101 ? -7.675 7.182 15.692 1.00 90.19 101 GLN A N 1
ATOM 823 C CA . GLN A 1 101 ? -9.098 7.514 15.776 1.00 90.19 101 GLN A CA 1
ATOM 824 C C . GLN A 1 101 ? -9.702 7.786 14.392 1.00 90.19 101 GLN A C 1
ATOM 826 O O . GLN A 1 101 ? -10.734 7.201 14.061 1.00 90.19 101 GLN A O 1
ATOM 831 N N . ILE A 1 102 ? -9.036 8.590 13.559 1.00 88.69 102 ILE A N 1
ATOM 832 C CA . ILE A 1 102 ? -9.479 8.881 12.187 1.00 88.69 102 ILE A CA 1
ATOM 833 C C . ILE A 1 102 ? -9.493 7.610 11.337 1.00 88.69 102 ILE A C 1
ATOM 835 O O . ILE A 1 102 ? -10.460 7.355 10.625 1.00 88.69 102 ILE A O 1
ATOM 839 N N . TYR A 1 103 ? -8.456 6.776 11.431 1.00 89.94 103 TYR A N 1
ATOM 840 C CA . TYR A 1 103 ? -8.382 5.508 10.710 1.00 89.94 103 TYR A CA 1
ATOM 841 C C . TYR A 1 103 ? -9.570 4.602 11.050 1.00 89.94 103 TYR A C 1
ATOM 843 O O . TYR A 1 103 ? -10.215 4.059 10.150 1.00 89.94 103 TYR A O 1
ATOM 851 N N . ARG A 1 104 ? -9.902 4.469 12.343 1.00 88.62 104 ARG A N 1
ATOM 852 C CA . ARG A 1 104 ? -11.079 3.708 12.792 1.00 88.62 104 ARG A CA 1
ATOM 853 C C . ARG A 1 104 ? -12.363 4.303 12.230 1.00 88.62 104 ARG A C 1
ATOM 855 O O . ARG A 1 104 ? -13.169 3.565 11.675 1.00 88.62 104 ARG A O 1
ATOM 862 N N . LEU A 1 105 ? -12.526 5.622 12.322 1.00 87.25 105 LEU A N 1
ATOM 863 C CA . LEU A 1 105 ? -13.695 6.318 11.794 1.00 87.25 105 LEU A CA 1
ATOM 864 C C . LEU A 1 105 ? -13.866 6.071 10.288 1.00 87.25 105 LEU A C 1
ATOM 866 O O . LEU A 1 105 ? -14.936 5.656 9.857 1.00 87.25 105 LEU A O 1
ATOM 870 N N . LEU A 1 106 ? -12.810 6.255 9.494 1.00 84.75 106 LEU A N 1
ATOM 871 C CA . LEU A 1 106 ? -12.816 6.047 8.042 1.00 84.75 106 LEU A CA 1
ATOM 872 C C . LEU A 1 106 ? -13.088 4.592 7.641 1.00 84.75 106 LEU A C 1
ATOM 874 O O . LEU A 1 106 ? -13.794 4.342 6.660 1.00 84.75 106 LEU A O 1
ATOM 878 N N . SER A 1 107 ? -12.559 3.639 8.413 1.00 84.44 107 SER A N 1
ATOM 879 C CA . SER A 1 107 ? -12.782 2.205 8.193 1.00 84.44 107 SER A CA 1
ATOM 880 C C . SER A 1 107 ? -14.250 1.821 8.383 1.00 84.44 107 SER A C 1
ATOM 882 O O . SER A 1 107 ? -14.753 0.948 7.682 1.00 84.44 107 SER A O 1
ATOM 884 N N . LEU A 1 108 ? -14.950 2.500 9.295 1.00 81.88 108 LEU A N 1
ATOM 885 C CA . LEU A 1 108 ? -16.381 2.308 9.538 1.00 81.88 108 LEU A CA 1
ATOM 886 C C . LEU A 1 108 ? -17.250 3.128 8.586 1.00 81.88 108 LEU A C 1
ATOM 888 O O . LEU A 1 108 ? -18.317 2.685 8.172 1.00 81.88 108 LEU A O 1
ATOM 892 N N . PHE A 1 109 ? -16.789 4.313 8.198 1.00 79.31 109 PHE A N 1
ATOM 893 C CA . PHE A 1 109 ? -17.567 5.246 7.395 1.00 79.31 109 PHE A CA 1
ATOM 894 C C . PHE A 1 109 ? -17.966 4.668 6.035 1.00 79.31 109 PHE A C 1
ATOM 896 O O . PHE A 1 109 ? -19.098 4.851 5.603 1.00 79.31 109 PHE A O 1
ATOM 903 N N . THR A 1 110 ? -17.066 3.949 5.361 1.00 72.38 110 THR A N 1
ATOM 904 C CA . THR A 1 110 ? -17.347 3.369 4.036 1.00 72.38 110 THR A CA 1
ATOM 905 C C . THR A 1 110 ? -18.468 2.317 4.068 1.00 72.38 110 THR A C 1
ATOM 907 O O . THR A 1 110 ? -19.441 2.494 3.331 1.00 72.38 110 THR A O 1
ATOM 910 N N . PRO A 1 111 ? -18.405 1.263 4.910 1.00 69.31 111 PRO A N 1
ATOM 911 C CA . PRO A 1 111 ? -19.492 0.290 5.008 1.00 69.31 111 PRO A CA 1
ATOM 912 C C . PRO A 1 111 ? -20.793 0.910 5.533 1.00 69.31 111 PRO A C 1
ATOM 914 O O . PRO A 1 111 ? -21.849 0.631 4.972 1.00 69.31 111 PRO A O 1
ATOM 917 N N . VAL A 1 112 ? -20.732 1.810 6.525 1.00 72.69 112 VAL A N 1
ATOM 918 C CA . VAL A 1 112 ? -21.921 2.512 7.052 1.00 72.69 112 VAL A CA 1
ATOM 919 C C . VAL A 1 112 ? -22.587 3.351 5.960 1.00 72.69 112 VAL A C 1
ATOM 921 O O . VAL A 1 112 ? -23.793 3.269 5.753 1.00 72.69 112 VAL A O 1
ATOM 924 N N . ARG A 1 113 ? -21.812 4.146 5.216 1.00 69.50 113 ARG A N 1
ATOM 925 C CA . ARG A 1 113 ? -22.346 5.007 4.156 1.00 69.50 113 ARG A CA 1
ATOM 926 C C . ARG A 1 113 ? -22.974 4.195 3.030 1.00 69.50 113 ARG A C 1
ATOM 928 O O . ARG A 1 113 ? -23.985 4.630 2.492 1.00 69.50 113 ARG A O 1
ATOM 935 N N . ASN A 1 114 ? -22.388 3.057 2.667 1.00 66.31 114 ASN A N 1
ATOM 936 C CA . ASN A 1 114 ? -22.952 2.180 1.642 1.00 66.31 114 ASN A CA 1
ATOM 937 C C . ASN A 1 114 ? -24.268 1.549 2.121 1.00 66.31 114 ASN A C 1
ATOM 939 O O . ASN A 1 114 ? -25.244 1.577 1.381 1.00 66.31 114 ASN A O 1
ATOM 943 N N . ALA A 1 115 ? -24.328 1.098 3.378 1.00 64.88 115 ALA A N 1
ATOM 944 C CA . ALA A 1 115 ? -25.553 0.578 3.985 1.00 64.88 115 ALA A CA 1
ATOM 945 C C . ALA A 1 115 ? -26.681 1.626 4.086 1.00 64.88 115 ALA A C 1
ATOM 947 O O . ALA A 1 115 ? -27.850 1.268 4.027 1.00 64.88 115 ALA A O 1
ATOM 948 N N . VAL A 1 116 ? -26.339 2.913 4.227 1.00 65.44 116 VAL A N 1
ATOM 949 C CA . VAL A 1 116 ? -27.311 4.019 4.349 1.00 65.44 116 VAL A CA 1
ATOM 950 C C . VAL A 1 116 ? -27.727 4.615 2.993 1.00 65.44 116 VAL A C 1
ATOM 952 O O . VAL A 1 116 ? -28.836 5.126 2.873 1.00 65.44 116 VAL A O 1
ATOM 955 N N . LYS A 1 117 ? -26.856 4.606 1.970 1.00 60.16 117 LYS A N 1
ATOM 956 C CA . LYS A 1 117 ? -27.144 5.220 0.655 1.00 60.16 117 LYS A CA 1
ATOM 957 C C . LYS A 1 117 ? -27.928 4.331 -0.301 1.00 60.16 117 LYS A C 1
ATOM 959 O O . LYS A 1 117 ? -28.571 4.866 -1.203 1.00 60.16 117 LYS A O 1
ATOM 964 N N . GLU A 1 118 ? -27.838 3.016 -0.170 1.00 49.88 118 GLU A N 1
ATOM 965 C CA . GLU A 1 118 ? -28.617 2.118 -1.012 1.00 49.88 118 GLU A CA 1
ATOM 966 C C . GLU A 1 118 ? -29.988 1.876 -0.366 1.00 49.88 118 GLU A C 1
ATOM 968 O O . GLU A 1 118 ? -30.072 1.540 0.811 1.00 49.88 118 GLU A O 1
ATOM 973 N N . ASN A 1 119 ? -31.071 2.003 -1.145 1.00 50.94 119 ASN A N 1
ATOM 974 C CA . ASN A 1 119 ? -32.411 1.495 -0.804 1.00 50.94 119 ASN A CA 1
ATOM 975 C C . ASN A 1 119 ? -32.409 -0.051 -0.784 1.00 50.94 119 ASN A C 1
ATOM 977 O O . ASN A 1 119 ? -33.241 -0.706 -1.414 1.00 50.94 119 ASN A O 1
ATOM 981 N N . CYS A 1 120 ? -31.423 -0.663 -0.135 1.00 49.69 120 CYS A N 1
ATOM 982 C CA . CYS A 1 120 ? -31.325 -2.100 -0.021 1.00 49.69 120 CYS A CA 1
ATOM 983 C C . CYS A 1 120 ? -32.388 -2.575 0.959 1.00 49.69 120 CYS A C 1
ATOM 985 O O . CYS A 1 120 ? -32.304 -2.351 2.162 1.00 49.69 120 CYS A O 1
ATOM 987 N N . SER A 1 121 ? -33.372 -3.293 0.425 1.00 53.06 121 SER A N 1
ATOM 988 C CA . SER A 1 121 ? -34.337 -4.105 1.170 1.00 53.06 121 SER A CA 1
ATOM 989 C C . SER A 1 121 ? -33.661 -5.364 1.758 1.00 53.06 121 SER A C 1
ATOM 991 O O . SER A 1 121 ? -34.132 -6.484 1.595 1.00 53.06 121 SER A O 1
ATOM 993 N N . GLY A 1 122 ? -32.487 -5.196 2.371 1.00 57.97 122 GLY A N 1
ATOM 994 C CA . GLY A 1 122 ? -31.693 -6.245 3.009 1.00 57.97 122 GLY A CA 1
ATOM 995 C C . GLY A 1 122 ? -31.182 -5.755 4.367 1.00 57.97 122 GLY A C 1
ATOM 996 O O . GLY A 1 122 ? -31.080 -4.544 4.564 1.00 57.97 122 GLY A O 1
ATOM 997 N N . PRO A 1 123 ? -30.887 -6.651 5.326 1.00 52.12 123 PRO A N 1
ATOM 998 C CA . PRO A 1 123 ? -30.643 -6.265 6.712 1.00 52.12 123 PRO A CA 1
ATOM 999 C C . PRO A 1 123 ? -29.283 -5.565 6.854 1.00 52.12 123 PRO A C 1
ATOM 1001 O O . PRO A 1 123 ? -28.267 -6.186 7.162 1.00 52.12 123 PRO A O 1
ATOM 1004 N N . ALA A 1 124 ? -29.274 -4.245 6.659 1.00 54.22 124 ALA A N 1
ATOM 1005 C CA . ALA A 1 124 ? -28.155 -3.344 6.943 1.00 54.22 124 ALA A CA 1
ATOM 1006 C C . ALA A 1 124 ? -27.640 -3.464 8.396 1.00 54.22 124 ALA A C 1
ATOM 1008 O O . ALA A 1 124 ? -26.506 -3.086 8.692 1.00 54.22 124 ALA A O 1
ATOM 1009 N N . GLU A 1 125 ? -28.446 -4.039 9.292 1.00 55.00 125 GLU A N 1
ATOM 1010 C CA . GLU A 1 125 ? -28.101 -4.321 10.685 1.00 55.00 125 GLU A CA 1
ATOM 1011 C C . GLU A 1 125 ? -26.945 -5.319 10.834 1.00 55.00 125 GLU A C 1
ATOM 1013 O O . GLU A 1 125 ? -26.105 -5.127 11.708 1.00 55.00 125 GLU A O 1
ATOM 1018 N N . GLY A 1 126 ? -26.826 -6.334 9.969 1.00 58.41 126 GLY A N 1
ATOM 1019 C CA . GLY A 1 126 ? -25.858 -7.421 10.172 1.00 58.41 126 GLY A CA 1
ATOM 1020 C C . GLY A 1 126 ? -24.395 -6.962 10.175 1.00 58.41 126 GLY A C 1
ATOM 1021 O O . GLY A 1 126 ? -23.597 -7.424 10.986 1.00 58.41 126 GLY A O 1
ATOM 1022 N N . VAL A 1 127 ? -24.049 -6.002 9.312 1.00 60.59 127 VAL A N 1
ATOM 1023 C CA . VAL A 1 127 ? -22.677 -5.472 9.204 1.00 60.59 127 VAL A CA 1
ATOM 1024 C C . VAL A 1 127 ? -22.333 -4.575 10.394 1.00 60.59 127 VAL A C 1
ATOM 1026 O O . VAL A 1 127 ? -21.222 -4.631 10.915 1.00 60.59 127 VAL A O 1
ATOM 1029 N N . LEU A 1 128 ? -23.278 -3.752 10.855 1.00 58.19 128 LEU A N 1
ATOM 1030 C CA . LEU A 1 128 ? -23.061 -2.871 12.006 1.00 58.19 128 LEU A CA 1
ATOM 1031 C C . LEU A 1 128 ? -22.998 -3.664 13.314 1.00 58.19 128 LEU A C 1
ATOM 1033 O O . LEU A 1 128 ? -22.139 -3.385 14.152 1.00 58.19 128 LEU A O 1
ATOM 1037 N N . VAL A 1 129 ? -23.854 -4.680 13.454 1.00 62.59 129 VAL A N 1
ATOM 1038 C CA . VAL A 1 129 ? -23.862 -5.601 14.596 1.00 62.59 129 VAL A CA 1
ATOM 1039 C C . VAL A 1 129 ? -22.562 -6.401 14.643 1.00 62.59 129 VAL A C 1
ATOM 1041 O O . VAL A 1 129 ? -21.900 -6.394 15.680 1.00 62.59 129 VAL A O 1
ATOM 1044 N N . SER A 1 130 ? -22.104 -6.973 13.521 1.00 64.75 130 SER A N 1
ATOM 1045 C CA . SER A 1 130 ? -20.850 -7.741 13.508 1.00 64.75 130 SER A CA 1
ATOM 1046 C C . SER A 1 130 ? -19.629 -6.876 13.838 1.00 64.75 130 SER A C 1
ATOM 1048 O O . SER A 1 130 ? -18.685 -7.328 14.485 1.00 64.75 130 SER A O 1
ATOM 1050 N N . ILE A 1 131 ? -19.625 -5.613 13.398 1.00 66.81 131 ILE A N 1
ATOM 1051 C CA . ILE A 1 131 ? -18.573 -4.654 13.741 1.00 66.81 131 ILE A CA 1
ATOM 1052 C C . ILE A 1 131 ? -18.611 -4.333 15.238 1.00 66.81 131 ILE A C 1
ATOM 1054 O O . ILE A 1 131 ? -17.563 -4.337 15.884 1.00 66.81 131 ILE A O 1
ATOM 1058 N N . HIS A 1 132 ? -19.791 -4.055 15.794 1.00 67.81 132 HIS A N 1
ATOM 1059 C CA . HIS A 1 132 ? -19.953 -3.743 17.211 1.00 67.81 132 HIS A CA 1
ATOM 1060 C C . HIS A 1 132 ? -19.498 -4.909 18.099 1.00 67.81 132 HIS A C 1
ATOM 1062 O O . HIS A 1 132 ? -18.697 -4.707 19.013 1.00 67.81 132 HIS A O 1
ATOM 1068 N N . GLU A 1 133 ? -19.947 -6.127 17.796 1.00 72.56 133 GLU A N 1
ATOM 1069 C CA . GLU A 1 133 ? -19.553 -7.347 18.506 1.00 72.56 133 GLU A CA 1
ATOM 1070 C C . GLU A 1 133 ? -18.037 -7.565 18.433 1.00 72.56 133 GLU A C 1
ATOM 1072 O O . GLU A 1 133 ? -17.381 -7.704 19.467 1.00 72.56 133 GLU A O 1
ATOM 1077 N N . SER A 1 134 ? -17.446 -7.459 17.237 1.00 71.38 134 SER A N 1
ATOM 1078 C CA . SER A 1 134 ? -16.000 -7.628 17.053 1.00 71.38 134 SER A CA 1
ATOM 1079 C C . SER A 1 134 ? -15.171 -6.576 17.802 1.00 71.38 134 SER A C 1
ATOM 1081 O O . SER A 1 134 ? -14.111 -6.880 18.357 1.00 71.38 134 SER A O 1
ATOM 1083 N N . LEU A 1 135 ? -15.632 -5.322 17.850 1.00 73.38 135 LEU A N 1
ATOM 1084 C CA . LEU A 1 135 ? -14.958 -4.260 18.599 1.00 73.38 135 LEU A CA 1
ATOM 1085 C C . LEU A 1 135 ? -15.093 -4.452 20.115 1.00 73.38 135 LEU A C 1
ATOM 1087 O O . LEU A 1 135 ? -14.123 -4.218 20.839 1.00 73.38 135 LEU A O 1
ATOM 1091 N N . ALA A 1 136 ? -16.254 -4.903 20.594 1.00 74.50 136 ALA A N 1
ATOM 1092 C CA . ALA A 1 136 ? -16.493 -5.179 22.007 1.00 74.50 136 ALA A CA 1
ATOM 1093 C C . ALA A 1 136 ? -15.638 -6.352 22.516 1.00 74.50 136 ALA A C 1
ATOM 1095 O O . ALA A 1 136 ? -15.038 -6.257 23.589 1.00 74.50 136 ALA A O 1
ATOM 1096 N N . GLU A 1 137 ? -15.512 -7.426 21.735 1.00 80.31 137 GLU A N 1
ATOM 1097 C CA . GLU A 1 137 ? -14.623 -8.550 22.052 1.00 80.31 137 GLU A CA 1
ATOM 1098 C C . GLU A 1 137 ? -13.157 -8.116 22.112 1.00 80.31 137 GLU A C 1
ATOM 1100 O O . GLU A 1 137 ? -12.455 -8.407 23.084 1.00 80.31 137 GLU A O 1
ATOM 1105 N N . LYS A 1 138 ? -12.696 -7.338 21.124 1.00 77.50 138 LYS A N 1
ATOM 1106 C CA . LYS A 1 138 ? -11.326 -6.804 21.118 1.00 77.50 138 LYS A CA 1
ATOM 1107 C C . LYS A 1 138 ? -11.062 -5.855 22.286 1.00 77.50 138 LYS A C 1
ATOM 1109 O O . LYS A 1 138 ? -9.948 -5.837 22.808 1.00 77.50 138 LYS A O 1
ATOM 1114 N N . ALA A 1 139 ? -12.062 -5.088 22.720 1.00 78.06 139 ALA A N 1
ATOM 1115 C CA . ALA A 1 139 ? -11.953 -4.229 23.895 1.00 78.06 139 ALA A CA 1
ATOM 1116 C C . ALA A 1 139 ? -11.802 -5.043 25.192 1.00 78.06 139 ALA A C 1
ATOM 1118 O O . ALA A 1 139 ? -10.947 -4.711 26.015 1.00 78.06 139 ALA A O 1
ATOM 1119 N N . LYS A 1 140 ? -12.568 -6.133 25.349 1.00 84.38 140 LYS A N 1
ATOM 1120 C CA . LYS A 1 140 ? -12.429 -7.063 26.485 1.00 84.38 140 LYS A CA 1
ATOM 1121 C C . LYS A 1 140 ? -11.048 -7.715 26.507 1.00 84.38 140 LYS A C 1
ATOM 1123 O O . LYS A 1 140 ? -10.349 -7.612 27.512 1.00 84.38 140 LYS A O 1
ATOM 1128 N N . ALA A 1 141 ? -10.604 -8.263 25.377 1.00 85.75 141 ALA A N 1
ATOM 1129 C CA . ALA A 1 141 ? -9.284 -8.882 25.259 1.00 85.75 141 ALA A CA 1
ATOM 1130 C C . ALA A 1 141 ? -8.141 -7.893 25.570 1.00 85.75 141 ALA A C 1
ATOM 1132 O O . ALA A 1 141 ? -7.164 -8.240 26.234 1.00 85.75 141 ALA A O 1
ATOM 1133 N N . ALA A 1 142 ? -8.263 -6.633 25.138 1.00 81.44 142 ALA A N 1
ATOM 1134 C CA . ALA A 1 142 ? -7.284 -5.594 25.456 1.00 81.44 142 ALA A CA 1
ATOM 1135 C C . ALA A 1 142 ? -7.261 -5.239 26.955 1.00 81.44 142 ALA A C 1
ATOM 1137 O O . ALA A 1 142 ? -6.185 -5.002 27.509 1.00 81.44 142 ALA A O 1
ATOM 1138 N N . ALA A 1 143 ? -8.421 -5.213 27.620 1.00 85.38 143 ALA A N 1
ATOM 1139 C CA . ALA A 1 143 ? -8.515 -4.970 29.058 1.00 85.38 143 ALA A CA 1
ATOM 1140 C C . ALA A 1 143 ? -7.889 -6.114 29.873 1.00 85.38 143 ALA A C 1
ATOM 1142 O O . ALA A 1 143 ? -7.121 -5.858 30.802 1.00 85.38 143 ALA A O 1
ATOM 1143 N N . GLU A 1 144 ? -8.149 -7.362 29.483 1.00 89.69 144 GLU A N 1
ATOM 1144 C CA . GLU A 1 144 ? -7.548 -8.556 30.089 1.00 89.69 144 GLU A CA 1
ATOM 1145 C C . GLU A 1 144 ? -6.026 -8.573 29.913 1.00 89.69 144 GLU A C 1
ATOM 1147 O O . GLU A 1 144 ? -5.284 -8.793 30.873 1.00 89.69 144 GLU A O 1
ATOM 1152 N N . LEU A 1 145 ? -5.538 -8.257 28.708 1.00 90.06 145 LEU A N 1
ATOM 1153 C CA . LEU A 1 145 ? -4.105 -8.160 28.439 1.00 90.06 145 LEU A CA 1
ATOM 1154 C C . LEU A 1 145 ? -3.450 -7.054 29.275 1.00 90.06 145 LEU A C 1
ATOM 1156 O O . LEU A 1 145 ? -2.372 -7.266 29.832 1.00 90.06 145 LEU A O 1
ATOM 1160 N N . LYS A 1 146 ? -4.096 -5.888 29.393 1.00 88.19 146 LYS A N 1
ATOM 1161 C CA . LYS A 1 146 ? -3.603 -4.778 30.216 1.00 88.19 146 LYS A CA 1
ATOM 1162 C C . LYS A 1 146 ? -3.471 -5.196 31.681 1.00 88.19 146 LYS A C 1
ATOM 1164 O O . LYS A 1 146 ? -2.407 -4.995 32.262 1.00 88.19 146 LYS A O 1
ATOM 1169 N N . LEU A 1 147 ? -4.499 -5.830 32.245 1.00 89.50 147 LEU A N 1
ATOM 1170 C CA . LEU A 1 147 ? -4.466 -6.367 33.610 1.00 89.50 147 LEU A CA 1
ATOM 1171 C C . LEU A 1 147 ? -3.342 -7.394 33.794 1.00 89.50 147 LEU A C 1
ATOM 1173 O O . LEU A 1 147 ? -2.606 -7.344 34.779 1.00 89.50 147 LEU A O 1
ATOM 1177 N N . ALA A 1 148 ? -3.156 -8.295 32.828 1.00 89.44 148 ALA A N 1
ATOM 1178 C CA . ALA A 1 148 ? -2.091 -9.292 32.878 1.00 89.44 148 ALA A CA 1
ATOM 1179 C C . ALA A 1 148 ? -0.687 -8.662 32.826 1.00 89.44 148 ALA A C 1
ATOM 1181 O O . ALA A 1 148 ? 0.233 -9.133 33.501 1.00 89.44 148 ALA A O 1
ATOM 1182 N N . VAL A 1 149 ? -0.502 -7.598 32.038 1.00 88.38 149 VAL A N 1
ATOM 1183 C CA . VAL A 1 149 ? 0.761 -6.847 31.966 1.00 88.38 149 VAL A CA 1
ATOM 1184 C C . VAL A 1 149 ? 1.017 -6.085 33.265 1.00 88.38 149 VAL A C 1
ATOM 1186 O O . VAL A 1 149 ? 2.130 -6.158 33.786 1.00 88.38 149 VAL A O 1
ATOM 1189 N N . GLU A 1 150 ? 0.006 -5.414 33.821 1.00 86.50 150 GLU A N 1
ATOM 1190 C CA . GLU A 1 150 ? 0.109 -4.704 35.104 1.00 86.50 150 GLU A CA 1
ATOM 1191 C C . GLU A 1 150 ? 0.476 -5.663 36.245 1.00 86.50 150 GLU A C 1
ATOM 1193 O O . GLU A 1 150 ? 1.425 -5.401 36.983 1.00 86.50 150 GLU A O 1
ATOM 1198 N N . ALA A 1 151 ? -0.166 -6.833 36.321 1.00 87.62 151 ALA A N 1
ATOM 1199 C CA . ALA A 1 151 ? 0.151 -7.855 37.318 1.00 87.62 151 ALA A CA 1
ATOM 1200 C C . ALA A 1 151 ? 1.584 -8.403 37.176 1.00 87.62 151 ALA A C 1
ATOM 1202 O O . ALA A 1 151 ? 2.292 -8.598 38.169 1.00 87.62 151 ALA A O 1
ATOM 1203 N N . LYS A 1 152 ? 2.048 -8.633 35.939 1.00 88.19 152 LYS A N 1
ATOM 1204 C CA . LYS A 1 152 ? 3.437 -9.047 35.672 1.00 88.19 152 LYS A CA 1
ATOM 1205 C C . LYS A 1 152 ? 4.440 -7.965 36.071 1.00 88.19 152 LYS A C 1
ATOM 1207 O O . LYS A 1 152 ? 5.512 -8.299 36.578 1.00 88.19 152 LYS A O 1
ATOM 1212 N N . LEU A 1 153 ? 4.110 -6.697 35.836 1.00 83.38 153 LEU A N 1
ATOM 1213 C CA . LEU A 1 153 ? 4.967 -5.568 36.177 1.00 83.38 153 LEU A CA 1
ATOM 1214 C C . LEU A 1 153 ? 5.072 -5.395 37.695 1.00 83.38 153 LEU A C 1
ATOM 1216 O O . LEU A 1 153 ? 6.183 -5.323 38.213 1.00 83.38 153 LEU A O 1
ATOM 1220 N N . ASP A 1 154 ? 3.947 -5.417 38.413 1.00 81.38 154 ASP A N 1
ATOM 1221 C CA . ASP A 1 154 ? 3.934 -5.300 39.874 1.00 81.38 154 ASP A CA 1
ATOM 1222 C C . ASP A 1 154 ? 4.695 -6.466 40.536 1.00 81.38 154 ASP A C 1
ATOM 1224 O O . ASP A 1 154 ? 5.489 -6.237 41.449 1.00 81.38 154 ASP A O 1
ATOM 1228 N N . LYS A 1 155 ? 4.567 -7.702 40.022 1.00 82.81 155 LYS A N 1
ATOM 1229 C CA . LYS A 1 155 ? 5.345 -8.858 40.508 1.00 82.81 155 LYS A CA 1
ATOM 1230 C C . LYS A 1 155 ? 6.857 -8.682 40.311 1.00 82.81 155 LYS A C 1
ATOM 1232 O O . LYS A 1 155 ? 7.630 -9.032 41.199 1.00 82.81 155 LYS A O 1
ATOM 1237 N N . LYS A 1 156 ? 7.291 -8.150 39.161 1.00 79.31 156 LYS A N 1
ATOM 1238 C CA . LYS A 1 156 ? 8.716 -7.889 38.886 1.00 79.31 156 LYS A CA 1
ATOM 1239 C C . LYS A 1 156 ? 9.273 -6.747 39.736 1.00 79.31 156 LYS A C 1
ATOM 1241 O O . LYS A 1 156 ? 10.407 -6.838 40.189 1.00 79.31 156 LYS A O 1
ATOM 1246 N N . LEU A 1 157 ? 8.486 -5.695 39.959 1.00 74.69 157 LEU A N 1
ATOM 1247 C CA . LEU A 1 157 ? 8.898 -4.543 40.760 1.00 74.69 157 LEU A CA 1
ATOM 1248 C C . LEU A 1 157 ? 9.018 -4.892 42.248 1.00 74.69 157 LEU A C 1
ATOM 1250 O O . LEU A 1 157 ? 9.991 -4.496 42.876 1.00 74.69 157 LEU A O 1
ATOM 1254 N N . LEU A 1 158 ? 8.087 -5.676 42.801 1.00 69.38 158 LEU A N 1
ATOM 1255 C CA . LEU A 1 158 ? 8.149 -6.120 44.199 1.00 69.38 158 LEU A CA 1
ATOM 1256 C C . LEU A 1 158 ? 9.349 -7.040 44.481 1.00 69.38 158 LEU A C 1
ATOM 1258 O O . LEU A 1 158 ? 9.880 -7.013 45.585 1.00 69.38 158 LEU A O 1
ATOM 1262 N N . GLY A 1 159 ? 9.816 -7.804 43.488 1.00 61.44 159 GLY A N 1
ATOM 1263 C CA . GLY A 1 159 ? 10.996 -8.667 43.625 1.00 61.44 159 GLY A CA 1
ATOM 1264 C C . GLY A 1 159 ? 12.341 -7.929 43.691 1.00 61.44 159 GLY A C 1
ATOM 1265 O O . GLY A 1 159 ? 13.308 -8.510 44.166 1.00 61.44 159 GLY A O 1
ATOM 1266 N N . MET A 1 160 ? 12.418 -6.669 43.245 1.00 58.78 160 MET A N 1
ATOM 1267 C CA . MET A 1 160 ? 13.663 -5.877 43.243 1.00 58.78 160 MET A CA 1
ATOM 1268 C C . MET A 1 160 ? 13.851 -5.001 44.494 1.00 58.78 160 MET A C 1
ATOM 1270 O O . MET A 1 160 ? 14.917 -4.428 44.668 1.00 58.78 160 MET A O 1
ATOM 1274 N N . VAL A 1 161 ? 12.843 -4.872 45.364 1.00 53.31 161 VAL A N 1
ATOM 1275 C CA . VAL A 1 161 ? 12.862 -3.923 46.501 1.00 53.31 161 VAL A CA 1
ATOM 1276 C C . VAL A 1 161 ? 13.422 -4.546 47.797 1.00 53.31 161 VAL A C 1
ATOM 1278 O O . VAL A 1 161 ? 13.520 -3.868 48.812 1.00 53.31 161 VAL A O 1
ATOM 1281 N N . CYS A 1 162 ? 13.835 -5.819 47.792 1.00 40.47 162 CYS A N 1
ATOM 1282 C CA . CYS A 1 162 ? 14.268 -6.529 49.007 1.00 40.47 162 CYS A CA 1
ATOM 1283 C C . CYS A 1 162 ? 15.788 -6.680 49.199 1.00 40.47 162 CYS A C 1
ATOM 1285 O O . CYS A 1 162 ? 16.194 -7.508 50.009 1.00 40.47 162 CYS A O 1
ATOM 1287 N N . THR A 1 163 ? 16.634 -5.898 48.527 1.00 39.62 163 THR A N 1
ATOM 1288 C CA . THR A 1 163 ? 18.084 -5.927 48.783 1.00 39.62 163 THR A CA 1
ATOM 1289 C C . THR A 1 163 ? 18.616 -4.549 49.160 1.00 39.62 163 THR A C 1
ATOM 1291 O O . THR A 1 163 ? 18.758 -3.683 48.304 1.00 39.62 163 THR A O 1
ATOM 1294 N N . GLU A 1 164 ? 18.903 -4.444 50.458 1.00 38.50 164 GLU A N 1
ATOM 1295 C CA . GLU A 1 164 ? 19.976 -3.677 51.103 1.00 38.50 164 GLU A CA 1
ATOM 1296 C C . GLU A 1 164 ? 19.894 -2.140 51.104 1.00 38.50 164 GLU A C 1
ATOM 1298 O O . GLU A 1 164 ? 19.934 -1.459 50.081 1.00 38.50 164 GLU A O 1
ATOM 1303 N N . ASP A 1 165 ? 19.833 -1.610 52.332 1.00 44.03 165 ASP A N 1
ATOM 1304 C CA . ASP A 1 165 ? 20.160 -0.235 52.691 1.00 44.03 165 ASP A CA 1
ATOM 1305 C C . ASP A 1 165 ? 21.548 0.132 52.150 1.00 44.03 165 ASP A C 1
ATOM 1307 O O . ASP A 1 165 ? 22.557 -0.438 52.567 1.00 44.03 165 ASP A O 1
ATOM 1311 N N . VAL A 1 166 ? 21.617 1.131 51.271 1.00 37.53 166 VAL A N 1
ATOM 1312 C CA . VAL A 1 166 ? 22.875 1.813 50.959 1.00 37.53 166 VAL A CA 1
ATOM 1313 C C . VAL A 1 166 ? 22.690 3.301 51.212 1.00 37.53 166 VAL A C 1
ATOM 1315 O O . VAL A 1 166 ? 21.870 3.972 50.583 1.00 37.53 166 VAL A O 1
ATOM 1318 N N . CYS A 1 167 ? 23.453 3.778 52.194 1.00 33.50 167 CYS A N 1
ATOM 1319 C CA . CYS A 1 167 ? 23.551 5.159 52.631 1.00 33.50 167 CYS A CA 1
ATOM 1320 C C . CYS A 1 167 ? 23.794 6.112 51.454 1.00 33.50 167 CYS A C 1
ATOM 1322 O O . CYS A 1 167 ? 24.647 5.884 50.599 1.00 33.50 167 CYS A O 1
ATOM 1324 N N . CYS A 1 168 ? 23.043 7.207 51.456 1.00 31.69 168 CYS A N 1
ATOM 1325 C CA . CYS A 1 168 ? 23.194 8.345 50.568 1.00 31.69 168 CYS A CA 1
ATOM 1326 C C . CYS A 1 168 ? 24.552 9.028 50.780 1.00 31.69 168 CYS A C 1
ATOM 1328 O O . CYS A 1 168 ? 24.766 9.653 51.818 1.00 31.69 168 CYS A O 1
ATOM 1330 N N . ASP A 1 169 ? 25.438 8.930 49.787 1.00 32.25 169 ASP A N 1
ATOM 1331 C CA . ASP A 1 169 ? 26.583 9.829 49.656 1.00 32.25 169 ASP A CA 1
ATOM 1332 C C . ASP A 1 169 ? 26.174 10.971 48.714 1.00 32.25 169 ASP A C 1
ATOM 1334 O O . ASP A 1 169 ? 25.832 10.764 47.545 1.00 32.25 169 ASP A O 1
ATOM 1338 N N . GLU A 1 170 ? 26.125 12.181 49.264 1.00 45.09 170 GLU A N 1
ATOM 1339 C CA . GLU A 1 170 ? 25.969 13.415 48.506 1.00 45.09 170 GLU A CA 1
ATOM 1340 C C . GLU A 1 170 ? 27.228 13.609 47.662 1.00 45.09 170 GLU A C 1
ATOM 1342 O O . GLU A 1 170 ? 28.294 13.834 48.226 1.00 45.09 170 GLU A O 1
ATOM 1347 N N . ARG A 1 171 ? 27.134 13.547 46.326 1.00 42.28 171 ARG A N 1
ATOM 1348 C CA . ARG A 1 171 ? 28.085 14.235 45.437 1.00 42.28 171 ARG A CA 1
ATOM 1349 C C . ARG A 1 171 ? 27.595 14.365 43.990 1.00 42.28 171 ARG A C 1
ATOM 1351 O O . ARG A 1 171 ? 27.469 13.397 43.251 1.00 42.28 171 ARG A O 1
ATOM 1358 N N . ASP A 1 172 ? 27.434 15.637 43.645 1.00 33.72 172 ASP A N 1
ATOM 1359 C CA . ASP A 1 172 ? 27.883 16.312 42.426 1.00 33.72 172 ASP A CA 1
ATOM 1360 C C . ASP A 1 172 ? 27.029 16.252 41.143 1.00 33.72 172 ASP A C 1
ATOM 1362 O O . ASP A 1 172 ? 26.827 15.228 40.491 1.00 33.72 172 ASP A O 1
ATOM 1366 N N . HIS A 1 173 ? 26.545 17.435 40.758 1.00 46.94 173 HIS A N 1
ATOM 1367 C CA . HIS A 1 173 ? 25.741 17.700 39.571 1.00 46.94 173 HIS A CA 1
ATOM 1368 C C . HIS A 1 173 ? 26.628 17.800 38.321 1.00 46.94 173 HIS A C 1
ATOM 1370 O O . HIS A 1 173 ? 26.922 18.890 37.830 1.00 46.94 173 HIS A O 1
ATOM 1376 N N . GLY A 1 174 ? 27.012 16.656 37.756 1.00 43.28 174 GLY A N 1
ATOM 1377 C CA . GLY A 1 174 ? 27.616 16.591 36.425 1.00 43.28 174 GLY A CA 1
ATOM 1378 C C . GLY A 1 174 ? 26.558 16.643 35.316 1.00 43.28 174 GLY A C 1
ATOM 1379 O O . GLY A 1 174 ? 25.889 15.648 35.054 1.00 43.28 174 GLY A O 1
ATOM 1380 N N . TYR A 1 175 ? 26.423 17.777 34.616 1.00 48.66 175 TYR A N 1
ATOM 1381 C CA . TYR A 1 175 ? 25.618 17.919 33.385 1.00 48.66 175 TYR A CA 1
ATOM 1382 C C . TYR A 1 175 ? 26.268 17.209 32.177 1.00 48.66 175 TYR A C 1
ATOM 1384 O O . TYR A 1 175 ? 26.486 17.803 31.120 1.00 48.66 175 TYR A O 1
ATOM 1392 N N . GLN A 1 176 ? 26.581 15.922 32.301 1.00 52.94 176 GLN A N 1
ATOM 1393 C CA . GLN A 1 176 ? 26.858 15.074 31.145 1.00 52.94 176 GLN A CA 1
ATOM 1394 C C . GLN A 1 176 ? 25.553 14.441 30.674 1.00 52.94 176 GLN A C 1
ATOM 1396 O O . GLN A 1 176 ? 24.723 14.008 31.469 1.00 52.94 176 GLN A O 1
ATOM 1401 N N . LYS A 1 177 ? 25.335 14.469 29.355 1.00 54.09 177 LYS A N 1
ATOM 1402 C CA . LYS A 1 177 ? 24.124 13.968 28.701 1.00 54.09 177 LYS A CA 1
ATOM 1403 C C . LYS A 1 177 ? 23.994 12.475 29.002 1.00 54.09 177 LYS A C 1
ATOM 1405 O O . LYS A 1 177 ? 24.633 11.660 28.342 1.00 54.09 177 LYS A O 1
ATOM 1410 N N . ALA A 1 178 ? 23.199 12.171 30.024 1.00 56.91 178 ALA A N 1
ATOM 1411 C CA . ALA A 1 178 ? 23.007 10.837 30.562 1.00 56.91 178 ALA A CA 1
ATOM 1412 C C . ALA A 1 178 ? 22.666 9.857 29.435 1.00 56.91 178 ALA A C 1
ATOM 1414 O O . ALA A 1 178 ? 21.832 10.153 28.566 1.00 56.91 178 ALA A O 1
ATOM 1415 N N . GLY A 1 179 ? 23.333 8.703 29.421 1.00 64.50 179 GLY A N 1
ATOM 1416 C CA . GLY A 1 179 ? 23.051 7.658 28.440 1.00 64.50 179 GLY A CA 1
ATOM 1417 C C . GLY A 1 179 ? 21.569 7.271 28.494 1.00 64.50 179 GLY A C 1
ATOM 1418 O O . GLY A 1 179 ? 20.921 7.408 29.531 1.00 64.50 179 GLY A O 1
ATOM 1419 N N . ALA A 1 180 ? 21.002 6.761 27.394 1.00 67.12 180 ALA A N 1
ATOM 1420 C CA . ALA A 1 180 ? 19.580 6.387 27.346 1.00 67.12 180 ALA A CA 1
ATOM 1421 C C . ALA A 1 180 ? 19.164 5.472 28.520 1.00 67.12 180 ALA A C 1
ATOM 1423 O O . ALA A 1 180 ? 18.057 5.587 29.038 1.00 67.12 180 ALA A O 1
ATOM 1424 N N . HIS A 1 181 ? 20.084 4.623 28.983 1.00 66.50 181 HIS A N 1
ATOM 1425 C CA . HIS A 1 181 ? 19.918 3.780 30.162 1.00 66.50 181 HIS A CA 1
ATOM 1426 C C . HIS A 1 181 ? 19.731 4.583 31.463 1.00 66.50 181 HIS A C 1
ATOM 1428 O O . HIS A 1 181 ? 18.799 4.322 32.217 1.00 66.50 181 HIS A O 1
ATOM 1434 N N . GLU A 1 182 ? 20.559 5.596 31.715 1.00 66.56 182 GLU A N 1
ATOM 1435 C CA . GLU A 1 182 ? 20.499 6.424 32.928 1.00 66.56 182 GLU A CA 1
ATOM 1436 C C . GLU A 1 182 ? 19.231 7.280 32.978 1.00 66.56 182 GLU A C 1
ATOM 1438 O O . GLU A 1 182 ? 18.612 7.401 34.033 1.00 66.56 182 GLU A O 1
ATOM 1443 N N . MET A 1 183 ? 18.773 7.800 31.832 1.00 67.75 183 MET A N 1
ATOM 1444 C CA . MET A 1 183 ? 17.491 8.512 31.763 1.00 67.75 183 MET A CA 1
ATOM 1445 C C . MET A 1 183 ? 16.301 7.596 32.068 1.00 67.75 183 MET A C 1
ATOM 1447 O O . MET A 1 183 ? 15.365 8.006 32.757 1.00 67.75 183 MET A O 1
ATOM 1451 N N . VAL A 1 184 ? 16.336 6.350 31.587 1.00 74.25 184 VAL A N 1
ATOM 1452 C CA . VAL A 1 184 ? 15.300 5.350 31.880 1.00 74.25 184 VAL A CA 1
ATOM 1453 C C . VAL A 1 184 ? 15.306 4.990 33.364 1.00 74.25 184 VAL A C 1
ATOM 1455 O O . VAL A 1 184 ? 14.239 4.974 33.980 1.00 74.25 184 VAL A O 1
ATOM 1458 N N . VAL A 1 185 ? 16.483 4.776 33.959 1.00 76.44 185 VAL A N 1
ATOM 1459 C CA . VAL A 1 185 ? 16.630 4.514 35.400 1.00 76.44 185 VAL A CA 1
ATOM 1460 C C . VAL A 1 185 ? 16.114 5.695 36.224 1.00 76.44 185 VAL A C 1
ATOM 1462 O O . VAL A 1 185 ? 15.317 5.486 37.136 1.00 76.44 185 VAL A O 1
ATOM 1465 N N . TYR A 1 186 ? 16.471 6.932 35.869 1.00 75.94 186 TYR A N 1
ATOM 1466 C CA . TYR A 1 186 ? 16.002 8.135 36.562 1.00 75.94 186 TYR A CA 1
ATOM 1467 C C . TYR A 1 186 ? 14.477 8.292 36.481 1.00 75.94 186 TYR A C 1
ATOM 1469 O O . TYR A 1 186 ? 13.815 8.583 37.480 1.00 75.94 186 TYR A O 1
ATOM 1477 N N . TYR A 1 187 ? 13.889 8.037 35.310 1.00 75.69 187 TYR A N 1
ATOM 1478 C CA . TYR A 1 187 ? 12.440 8.090 35.122 1.00 75.69 187 TYR A CA 1
ATOM 1479 C C . TYR A 1 187 ? 11.710 7.013 35.939 1.00 75.69 187 TYR A C 1
ATOM 1481 O O . TYR A 1 187 ? 10.716 7.309 36.608 1.00 75.69 187 TYR A O 1
ATOM 1489 N N . LEU A 1 188 ? 12.215 5.774 35.928 1.00 79.88 188 LEU A N 1
ATOM 1490 C CA . LEU A 1 188 ? 11.674 4.668 36.723 1.00 79.88 188 LEU A CA 1
ATOM 1491 C C . LEU A 1 188 ? 11.792 4.942 38.223 1.00 79.88 188 LEU A C 1
ATOM 1493 O O . LEU A 1 188 ? 10.802 4.792 38.941 1.00 79.88 188 LEU A O 1
ATOM 1497 N N . ALA A 1 189 ? 12.948 5.415 38.688 1.00 77.06 189 ALA A N 1
ATOM 1498 C CA . ALA A 1 189 ? 13.162 5.802 40.078 1.00 77.06 189 ALA A CA 1
ATOM 1499 C C . ALA A 1 189 ? 12.193 6.920 40.499 1.00 77.06 189 ALA A C 1
ATOM 1501 O O . ALA A 1 189 ? 11.520 6.812 41.525 1.00 77.06 189 ALA A O 1
ATOM 1502 N N . GLY A 1 190 ? 12.026 7.955 39.670 1.00 78.00 190 GLY A N 1
ATOM 1503 C CA . GLY A 1 190 ? 11.061 9.030 39.911 1.00 78.00 190 GLY A CA 1
ATOM 1504 C C . GLY A 1 190 ? 9.609 8.538 39.960 1.00 78.00 190 GLY A C 1
ATOM 1505 O O . GLY A 1 190 ? 8.830 8.960 40.822 1.00 78.00 190 GLY A O 1
ATOM 1506 N N . TYR A 1 191 ? 9.237 7.607 39.079 1.00 75.31 191 TYR A N 1
ATOM 1507 C CA . TYR A 1 191 ? 7.909 6.995 39.064 1.00 75.31 191 TYR A CA 1
ATOM 1508 C C . TYR A 1 191 ? 7.639 6.169 40.329 1.00 75.31 191 TYR A C 1
ATOM 1510 O O . TYR A 1 191 ? 6.581 6.332 40.949 1.00 75.31 191 TYR A O 1
ATOM 1518 N N . VAL A 1 192 ? 8.599 5.339 40.752 1.00 79.56 192 VAL A N 1
ATOM 1519 C CA . VAL A 1 192 ? 8.513 4.537 41.982 1.00 79.56 192 VAL A CA 1
ATOM 1520 C C . VAL A 1 192 ? 8.373 5.451 43.198 1.00 79.56 192 VAL A C 1
ATOM 1522 O O . VAL A 1 192 ? 7.408 5.312 43.948 1.0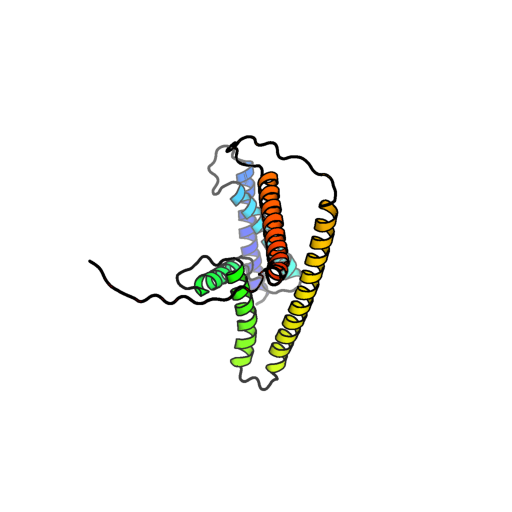0 79.56 192 VAL A O 1
ATOM 1525 N N . THR A 1 193 ? 9.225 6.469 43.336 1.00 74.38 193 THR A N 1
ATOM 1526 C CA . THR A 1 193 ? 9.156 7.444 44.438 1.00 74.38 193 THR A CA 1
ATOM 1527 C C . THR A 1 193 ? 7.810 8.171 44.476 1.00 74.38 193 THR A C 1
ATOM 1529 O O . THR A 1 193 ? 7.202 8.330 45.538 1.00 74.38 193 THR A O 1
ATOM 1532 N N . ARG A 1 194 ? 7.266 8.561 43.315 1.00 73.75 194 ARG A N 1
ATOM 1533 C CA . ARG A 1 194 ? 5.944 9.199 43.218 1.00 73.75 194 ARG A CA 1
ATOM 1534 C C . ARG A 1 194 ? 4.808 8.255 43.627 1.00 73.75 194 ARG A C 1
ATOM 1536 O O . ARG A 1 194 ? 3.881 8.699 44.316 1.00 73.75 194 ARG A O 1
ATOM 1543 N N . LYS A 1 195 ? 4.853 6.981 43.215 1.00 72.88 195 LYS A N 1
ATOM 1544 C CA . LYS A 1 195 ? 3.840 5.960 43.550 1.00 72.88 195 LYS A CA 1
ATOM 1545 C C . LYS A 1 195 ? 3.893 5.631 45.049 1.00 72.88 195 LYS A C 1
ATOM 1547 O O . LYS A 1 195 ? 2.852 5.669 45.709 1.00 72.88 195 LYS A O 1
ATOM 1552 N N . SER A 1 196 ? 5.092 5.456 45.603 1.00 68.94 196 SER A N 1
ATOM 1553 C CA . SER A 1 196 ? 5.330 5.239 47.035 1.00 68.94 196 SER A CA 1
ATOM 1554 C C . SER A 1 196 ? 4.871 6.429 47.878 1.00 68.94 196 SER A C 1
ATOM 1556 O O . SER A 1 196 ? 4.167 6.241 48.867 1.00 68.94 196 SER A O 1
ATOM 1558 N N . ARG A 1 197 ? 5.134 7.674 47.450 1.00 67.88 197 ARG A N 1
ATOM 1559 C CA . ARG A 1 197 ? 4.652 8.880 48.149 1.00 67.88 197 ARG A CA 1
ATOM 1560 C C . ARG A 1 197 ? 3.126 8.986 48.154 1.00 67.88 197 ARG A C 1
ATOM 1562 O O . ARG A 1 197 ? 2.552 9.410 49.155 1.00 67.88 197 ARG A O 1
ATOM 1569 N N . LYS A 1 198 ? 2.452 8.599 47.064 1.00 63.53 198 LYS A N 1
ATOM 1570 C CA . LYS A 1 198 ? 0.979 8.531 47.014 1.00 63.53 198 LYS A CA 1
ATOM 1571 C C . LYS A 1 198 ? 0.428 7.469 47.967 1.00 63.53 198 LYS A C 1
ATOM 1573 O O . LYS A 1 198 ? -0.529 7.759 48.677 1.00 63.53 198 LYS A O 1
ATOM 1578 N N . GLN A 1 199 ? 1.040 6.286 48.026 1.00 61.62 199 GLN A N 1
ATOM 1579 C CA . GLN A 1 199 ? 0.631 5.232 48.961 1.00 61.62 199 GLN A CA 1
ATOM 1580 C C . GLN A 1 199 ? 0.898 5.608 50.425 1.00 61.62 199 GLN A C 1
ATOM 1582 O O . GLN A 1 199 ? 0.038 5.377 51.269 1.00 61.62 199 GLN A O 1
ATOM 1587 N N . TYR A 1 200 ? 2.029 6.247 50.733 1.00 58.12 200 TYR A N 1
ATOM 1588 C CA . TYR A 1 200 ? 2.323 6.744 52.082 1.00 58.12 200 TYR A CA 1
ATOM 1589 C C . TYR A 1 200 ? 1.401 7.893 52.498 1.00 58.12 200 TYR A C 1
ATOM 1591 O O . TYR A 1 200 ? 0.920 7.898 53.627 1.00 58.12 200 TYR A O 1
ATOM 1599 N N . ARG A 1 201 ? 1.073 8.832 51.596 1.00 55.03 201 ARG A N 1
ATOM 1600 C CA . ARG A 1 201 ? 0.052 9.863 51.866 1.00 55.03 201 ARG A CA 1
ATOM 1601 C C . ARG A 1 201 ? -1.329 9.255 52.094 1.00 55.03 201 ARG A C 1
ATOM 1603 O O . ARG A 1 201 ? -2.021 9.701 52.999 1.00 55.03 201 ARG A O 1
ATOM 1610 N N . ALA A 1 202 ? -1.710 8.234 51.329 1.00 54.47 202 ALA A N 1
ATOM 1611 C CA . ALA A 1 202 ? -2.975 7.530 51.528 1.00 54.47 202 ALA A CA 1
ATOM 1612 C C . ALA A 1 202 ? -3.016 6.772 52.869 1.00 54.47 202 ALA A C 1
ATOM 1614 O O . ALA A 1 202 ? -4.043 6.782 53.536 1.00 54.47 202 ALA A O 1
ATOM 1615 N N . LYS A 1 203 ? -1.895 6.181 53.310 1.00 50.22 203 LYS A N 1
ATOM 1616 C CA . LYS A 1 203 ? -1.792 5.484 54.606 1.00 50.22 203 LYS A CA 1
ATOM 1617 C C . LYS A 1 203 ? -1.693 6.438 55.809 1.00 50.22 203 LYS A C 1
ATOM 1619 O O . LYS A 1 203 ? -2.272 6.150 56.850 1.00 50.22 203 LYS A O 1
ATOM 1624 N N . ASN A 1 204 ? -1.032 7.592 55.674 1.00 49.03 204 ASN A N 1
ATOM 1625 C CA . ASN A 1 204 ? -0.904 8.582 56.757 1.00 49.03 204 ASN A CA 1
ATOM 1626 C C . ASN A 1 204 ? -2.089 9.558 56.854 1.00 49.03 204 ASN A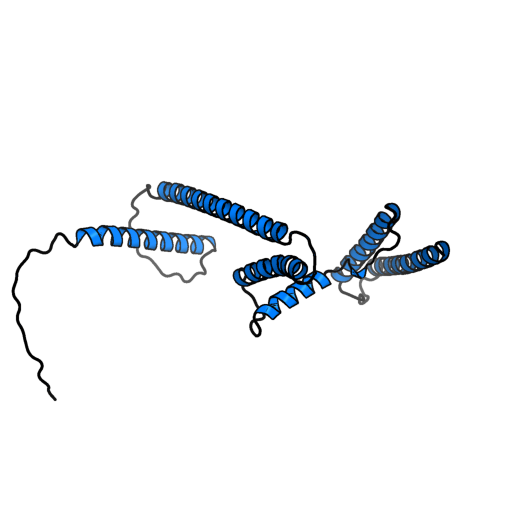 C 1
ATOM 1628 O O . ASN A 1 204 ? -2.331 10.090 57.935 1.00 49.03 204 ASN A O 1
ATOM 1632 N N . ALA A 1 205 ? -2.877 9.747 55.789 1.00 47.44 205 ALA A N 1
ATOM 1633 C CA . ALA A 1 205 ? -4.154 10.464 55.874 1.00 47.44 205 ALA A CA 1
ATOM 1634 C C . ALA A 1 205 ? -5.165 9.741 56.784 1.00 47.44 205 ALA A C 1
ATOM 1636 O O . ALA A 1 205 ? -5.980 10.391 57.427 1.00 47.44 205 ALA A O 1
ATOM 1637 N N . VAL A 1 206 ? -5.063 8.411 56.900 1.00 48.03 206 VAL A N 1
ATOM 1638 C CA . VAL A 1 206 ? -5.906 7.592 57.790 1.00 48.03 206 VAL A CA 1
ATOM 1639 C C . VAL A 1 206 ? -5.417 7.622 59.246 1.00 48.03 206 VAL A C 1
ATOM 1641 O O . VAL A 1 206 ? -6.186 7.347 60.160 1.00 48.03 206 VAL A O 1
ATOM 1644 N N . ARG A 1 207 ? -4.155 8.000 59.497 1.00 38.19 207 ARG A N 1
ATOM 1645 C CA . ARG A 1 207 ? -3.558 7.990 60.845 1.00 38.19 207 ARG A CA 1
ATOM 1646 C C . ARG A 1 207 ? -3.584 9.355 61.547 1.00 38.19 207 ARG A C 1
ATOM 1648 O O . ARG A 1 207 ? -3.428 9.415 62.761 1.00 38.19 207 ARG A O 1
ATOM 1655 N N . CYS A 1 208 ? -3.820 10.445 60.812 1.00 35.72 208 CYS A N 1
ATOM 1656 C CA . CYS A 1 208 ? -3.841 11.804 61.368 1.00 35.72 208 CYS A CA 1
ATOM 1657 C C . CYS A 1 208 ? -5.204 12.224 61.961 1.00 35.72 208 CYS A C 1
ATOM 1659 O O . CYS A 1 208 ? -5.289 13.263 62.608 1.00 35.72 208 CYS A O 1
ATOM 1661 N N . SER A 1 209 ? -6.260 11.419 61.795 1.00 39.84 209 SER A N 1
ATOM 1662 C CA . SER A 1 209 ? -7.585 11.655 62.394 1.00 39.84 209 SER A CA 1
ATOM 1663 C C . SER A 1 209 ? -7.748 11.084 63.811 1.00 39.84 209 SER A C 1
ATOM 1665 O O . SER A 1 209 ? -8.803 11.265 64.409 1.00 39.84 209 SER A O 1
ATOM 1667 N N . GLN A 1 210 ? -6.732 10.407 64.363 1.00 45.94 210 GLN A N 1
ATOM 1668 C CA . GLN A 1 210 ? -6.806 9.748 65.680 1.00 45.94 210 GLN A CA 1
ATOM 1669 C C . GLN A 1 210 ? -5.881 10.351 66.757 1.00 45.94 210 GLN A C 1
ATOM 1671 O O . GLN A 1 210 ? -5.805 9.806 67.853 1.00 45.94 210 GLN A O 1
ATOM 1676 N N . LEU A 1 211 ? -5.191 11.470 66.493 1.00 41.38 211 LEU A N 1
ATOM 1677 C CA . LEU A 1 211 ? -4.256 12.087 67.454 1.00 41.38 211 LEU A CA 1
ATOM 1678 C C . LEU A 1 211 ? -4.406 13.613 67.591 1.00 41.38 211 LEU A C 1
ATOM 1680 O O . LEU A 1 211 ? -3.417 14.336 67.674 1.00 41.38 211 LEU A O 1
ATOM 1684 N N . LEU A 1 212 ? -5.638 14.115 67.677 1.00 31.69 212 LEU A N 1
ATOM 1685 C CA . LEU A 1 212 ? -5.890 15.439 68.256 1.00 31.69 212 LEU A CA 1
ATOM 1686 C C . LEU A 1 212 ? -6.785 15.282 69.492 1.00 31.69 212 LEU A C 1
ATOM 1688 O O . LEU A 1 212 ? -7.968 14.970 69.342 1.00 31.69 212 LEU A O 1
ATOM 1692 N N . PRO A 1 213 ? -6.247 15.467 70.713 1.00 35.59 213 PRO A N 1
ATOM 1693 C CA . PRO A 1 213 ? -7.065 15.609 71.902 1.00 35.59 213 PRO A CA 1
ATOM 1694 C C . PRO A 1 213 ? -7.933 16.857 71.770 1.00 35.59 213 PRO A C 1
ATOM 1696 O O . PRO A 1 213 ? -7.480 17.931 71.371 1.00 35.59 213 PRO A O 1
ATOM 1699 N N . ILE A 1 214 ? -9.195 16.687 72.131 1.00 43.12 214 ILE A N 1
ATOM 1700 C CA . ILE A 1 214 ? -10.177 17.744 72.298 1.00 43.12 214 ILE A CA 1
ATOM 1701 C C . ILE A 1 214 ? -9.662 18.702 73.382 1.00 43.12 214 ILE A C 1
ATOM 1703 O O . ILE A 1 214 ? -9.587 18.331 74.549 1.00 43.12 214 ILE A O 1
ATOM 1707 N N . SER A 1 215 ? -9.370 19.949 73.021 1.00 31.08 215 SER A N 1
ATOM 1708 C CA . SER A 1 215 ? -9.512 21.072 73.947 1.00 31.08 215 SER A CA 1
ATOM 1709 C C . SER A 1 215 ? -10.198 22.225 73.228 1.00 31.08 215 SER A C 1
ATOM 1711 O O . SER A 1 215 ? -9.612 22.970 72.445 1.00 31.08 215 SER A O 1
ATOM 1713 N N . SER A 1 216 ? -11.490 22.309 73.498 1.00 35.78 216 SER A N 1
ATOM 1714 C CA . SER A 1 216 ? -12.378 23.438 73.282 1.00 35.78 216 SER A CA 1
ATOM 1715 C C . SER A 1 216 ? -11.782 24.760 73.773 1.00 35.78 216 SER A C 1
ATOM 1717 O O . SER A 1 216 ? -11.374 24.859 74.926 1.00 35.78 216 SER A O 1
ATOM 1719 N N . THR A 1 217 ? -11.842 25.809 72.957 1.00 30.02 217 THR A N 1
ATOM 1720 C CA . THR A 1 217 ? -12.681 26.993 73.234 1.00 30.02 217 THR A CA 1
ATOM 1721 C C . THR A 1 217 ? -12.660 27.966 72.044 1.00 30.02 217 THR A C 1
ATOM 1723 O O . THR A 1 217 ? -11.624 28.130 71.400 1.00 30.02 217 THR A O 1
ATOM 1726 N N . PRO A 1 218 ? -13.788 28.627 71.731 1.00 35.25 218 PRO A N 1
ATOM 1727 C CA . PRO A 1 218 ? -13.870 29.623 70.673 1.00 35.25 218 PRO A CA 1
ATOM 1728 C C . PRO A 1 218 ? -13.582 31.025 71.232 1.00 35.25 218 PRO A C 1
ATOM 1730 O O . PRO A 1 218 ? -14.227 31.461 72.185 1.00 35.25 218 PRO A O 1
ATOM 1733 N N . ARG A 1 219 ? -12.659 31.771 70.613 1.00 28.20 219 ARG A N 1
ATOM 1734 C CA . ARG A 1 219 ? -12.584 33.233 70.770 1.00 28.20 219 ARG A CA 1
ATOM 1735 C C . ARG A 1 219 ? -12.844 33.911 69.435 1.00 28.20 219 ARG A C 1
ATOM 1737 O O . ARG A 1 219 ? -12.049 33.832 68.505 1.00 28.20 219 ARG A O 1
ATOM 1744 N N . GLN A 1 220 ? -14.001 34.560 69.384 1.00 37.62 220 GLN A N 1
ATOM 1745 C CA . GLN A 1 220 ? -14.353 35.590 68.420 1.00 37.62 220 GLN A CA 1
ATOM 1746 C C . GLN A 1 220 ? -13.334 36.733 68.489 1.00 37.62 220 GLN A C 1
ATOM 1748 O O . GLN A 1 220 ? -12.953 37.117 69.590 1.00 37.62 220 GLN A O 1
ATOM 1753 N N . HIS A 1 221 ? -12.974 37.320 67.346 1.00 30.97 221 HIS A N 1
ATOM 1754 C CA . HIS A 1 221 ? -12.712 38.757 67.261 1.00 30.97 221 HIS A CA 1
ATOM 1755 C C . HIS A 1 221 ? -12.939 39.279 65.834 1.00 30.97 221 HIS A C 1
ATOM 1757 O O . HIS A 1 221 ? -12.175 39.023 64.910 1.00 30.97 221 HIS A O 1
ATOM 1763 N N . SER A 1 222 ? -14.084 39.951 65.699 1.00 30.84 222 SER A N 1
ATOM 1764 C CA . SER A 1 222 ? -14.288 41.267 65.081 1.00 30.84 222 SER A CA 1
ATOM 1765 C C . SER A 1 222 ? -13.310 41.753 64.001 1.00 30.84 222 SER A C 1
ATOM 1767 O O . SER A 1 222 ? -12.170 42.117 64.273 1.00 30.84 222 SER A O 1
ATOM 1769 N N . SER A 1 223 ? -13.883 41.921 62.809 1.00 38.34 223 SER A N 1
ATOM 1770 C CA . SER A 1 223 ? -13.571 42.968 61.833 1.00 38.34 223 SER A CA 1
ATOM 1771 C C . SER A 1 223 ? -13.409 44.347 62.486 1.00 38.34 223 SER A C 1
ATOM 1773 O O . SER A 1 223 ? -14.331 44.790 63.165 1.00 38.34 223 SER A O 1
ATOM 1775 N N . THR A 1 224 ? -12.302 45.039 62.198 1.00 34.59 224 THR A N 1
ATOM 1776 C CA . THR A 1 224 ? -12.248 46.506 62.069 1.00 34.59 224 THR A CA 1
ATOM 1777 C C . THR A 1 224 ? -11.054 46.945 61.214 1.00 34.59 224 THR A C 1
ATOM 1779 O O . THR A 1 224 ? -9.958 46.406 61.319 1.00 34.59 224 THR A O 1
ATOM 1782 N N . ARG A 1 225 ? -11.340 47.945 60.373 1.00 32.81 225 ARG A N 1
ATOM 1783 C CA . ARG A 1 225 ? -10.497 48.750 59.472 1.00 32.81 225 ARG A CA 1
ATOM 1784 C C . ARG A 1 225 ? -9.233 49.363 60.099 1.00 32.81 225 ARG A C 1
ATOM 1786 O O . ARG A 1 225 ? -9.215 49.649 61.290 1.00 32.81 225 ARG A O 1
ATOM 1793 N N . GLY A 1 226 ? -8.316 49.773 59.220 1.00 31.08 226 GLY A N 1
ATOM 1794 C CA . GLY A 1 226 ? -7.378 50.893 59.400 1.00 31.08 226 GLY A CA 1
ATOM 1795 C C . GLY A 1 226 ? -6.108 50.663 58.575 1.00 31.08 226 GLY A C 1
ATOM 1796 O O . GLY A 1 226 ? -5.582 49.559 58.616 1.00 31.08 226 GLY A O 1
ATOM 1797 N N . ALA A 1 227 ? -5.570 51.595 57.796 1.00 34.94 227 ALA A N 1
ATOM 1798 C CA . ALA A 1 227 ? -5.924 52.966 57.441 1.00 34.94 227 ALA A CA 1
ATOM 1799 C C . ALA A 1 227 ? -5.232 53.275 56.099 1.00 34.94 227 ALA A C 1
ATOM 1801 O O . ALA A 1 227 ? -4.229 52.583 55.801 1.00 34.94 227 ALA A O 1
#

Secondary structure (DSSP, 8-state):
-HHHHHHHHHHHHHHHHHHHHHHHHHHHH-SSS--SS-HHHHHHHHHHHHHHHHHHHHHHHTT-S---GGGSSSHHHHHHHHHHHHTTTT-----HHHHHHHHHHHHHHHHHHHHHHS---S-THHHHHHHHHHHHHHHHHHHHHHHHHHHHHHHHHHHTS-S----------------HHHHHHHHHHHHHHHHHHHHHHHHHHTTTTS-----------------

Sequence (227 aa):
MLHRKDRRLTQKVKVIKDFLVMLTEFNHNTKNTLLFASRQTTESLRVTLLSIIDIIDELHKAGVPYVLTAKLNQDPLERFFGIVRSFHGDDDHPTIIQFSQIYRLLSLFTPVRNAVKENCSGPAEGVLVSIHESLAEKAKAAAELKLAVEAKLDKKLLGMVCTEDVCCDERDHGYQKAGAHEMVVYYLAGYVTRKSRKQYRAKNAVRCSQLLPISSTPRQHSSTRGA

Radius of gyration: 34.91 Å; chains: 1; bounding box: 67×70×106 Å